Protein AF-A0A659RR35-F1 (afdb_monomer)

InterPro domains:
  IPR010262 Arylsulfotransferase, bacteria [PF05935] (146-236)
  IPR035391 Arylsulfotransferase, N-terminal domain [PF17425] (42-127)
  IPR038477 Arylsulfotransferase, N-terminal domain superfamily [G3DSA:2.60.40.3100] (28-133)

Radius of gyration: 30.88 Å; Cα contacts (8 Å, |Δi|>4): 471; chains: 1; bounding box: 67×82×110 Å

Solvent-accessible surface area (backbone atoms only — not comparable to full-atom values): 16324 Å² total; per-residue (Å²): 138,85,86,87,83,92,78,89,85,92,82,89,80,84,78,84,77,78,74,82,74,77,70,82,78,66,74,96,64,88,75,76,78,63,59,73,64,94,48,21,25,71,40,67,24,84,80,78,35,31,62,25,28,32,31,37,31,30,74,88,58,72,70,44,81,33,37,43,35,29,57,35,68,71,97,79,34,66,54,41,72,50,72,59,55,71,69,53,34,68,72,63,52,16,51,81,42,65,53,35,49,58,64,30,78,36,47,35,38,41,36,32,28,44,94,88,39,85,45,76,49,78,46,76,49,73,32,54,74,86,77,67,92,56,73,54,98,83,52,90,58,79,65,87,85,69,78,72,86,82,79,60,93,95,48,61,79,48,73,43,80,45,85,47,68,42,68,48,89,77,57,60,86,53,68,37,82,34,82,67,62,93,85,55,60,92,85,57,77,71,40,71,36,64,42,48,50,46,39,43,41,59,45,39,35,26,34,38,62,81,45,45,59,27,36,41,52,44,46,72,71,63,40,40,87,90,51,89,54,67,93,23,53,22,28,80,37,74,76,40,75,43,99,84,70,47,78,46,67,42,68,39,64,49,69,68,72,79,80,84,78,134

Foldseek 3Di:
DDDDDDDDDDDDDDDPPPPPPPPPPDPPDDDDDAAPWPAGDKAAPPPVFKQLKIWGARNPFDWAFKKKWWDADPDLGAIAIDTDDPVRCVVVNTDIGFQGFEQAQIWMKMWIDGPNDIDIDIHGDGTHHDADPADDPVDPDRDDADDQDDDDPPRQNDKDKDKDFDAHPVQQDDFAFDAADPPDDPPDDTDGAWPSSQWTFIWIFMAGNVRGTRIGGHSVVQADPVDPPSRSTAGWADFDADPVRDTDIDRPPGDRPPPPDD

pLDDT: mean 86.55, std 20.18, range [29.47, 98.75]

Structure (mmCIF, N/CA/C/O backbone):
data_AF-A0A659RR35-F1
#
_entry.id   AF-A0A659RR35-F1
#
loop_
_atom_site.group_PDB
_atom_site.id
_atom_site.type_symbol
_atom_site.label_atom_id
_atom_site.label_alt_id
_atom_site.label_comp_id
_atom_site.label_asym_id
_atom_site.label_entity_id
_atom_site.label_seq_id
_atom_site.pdbx_PDB_ins_code
_atom_site.Cartn_x
_atom_site.Cartn_y
_atom_site.Cartn_z
_atom_site.occupancy
_atom_site.B_iso_or_equiv
_atom_site.auth_seq_id
_atom_site.auth_comp_id
_atom_site.auth_asym_id
_atom_site.auth_atom_id
_atom_site.pdbx_PDB_model_num
ATOM 1 N N . MET A 1 1 ? -15.432 54.903 79.627 1.00 42.78 1 MET A N 1
ATOM 2 C CA . MET A 1 1 ? -16.132 53.631 79.351 1.00 42.78 1 MET A CA 1
ATOM 3 C C . MET A 1 1 ? -17.480 54.011 78.752 1.00 42.78 1 MET A C 1
ATOM 5 O O . MET A 1 1 ? -18.108 54.878 79.340 1.00 42.78 1 MET A O 1
ATOM 9 N N . PHE A 1 2 ? -17.857 53.413 77.614 1.00 34.19 2 PHE A N 1
ATOM 10 C CA . PHE A 1 2 ? -19.088 53.630 76.820 1.00 34.19 2 PHE A CA 1
ATOM 11 C C . PHE A 1 2 ? -19.075 54.712 75.717 1.00 34.19 2 PHE A C 1
ATOM 13 O O . PHE A 1 2 ? -19.327 55.884 75.951 1.00 34.19 2 PHE A O 1
ATOM 20 N N . ASP A 1 3 ? -18.693 54.244 74.526 1.00 36.28 3 ASP A N 1
ATOM 21 C CA . ASP A 1 3 ? -19.497 54.091 73.297 1.00 36.28 3 ASP A CA 1
ATOM 22 C C . ASP A 1 3 ? -20.204 55.262 72.571 1.00 36.28 3 ASP A C 1
ATO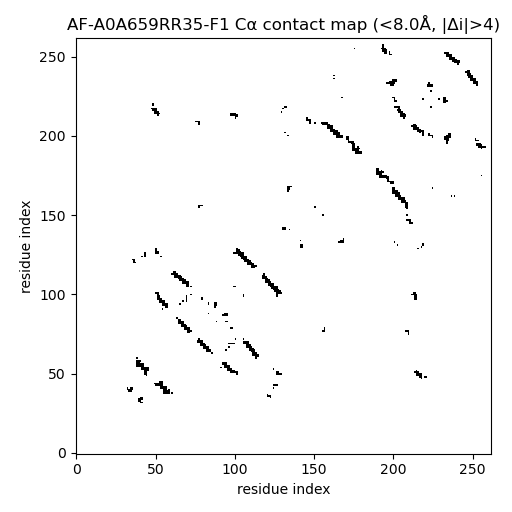M 24 O O . ASP A 1 3 ? -20.866 56.110 73.157 1.00 36.28 3 ASP A O 1
ATOM 28 N N . GLN A 1 4 ? -20.133 55.137 71.235 1.00 44.06 4 GLN A N 1
ATOM 29 C CA . GLN A 1 4 ? -20.953 55.713 70.155 1.00 44.06 4 GLN A CA 1
ATOM 30 C C . GLN A 1 4 ? -20.970 57.231 69.900 1.00 44.06 4 GLN A C 1
ATOM 32 O O . GLN A 1 4 ? -21.659 57.976 70.575 1.00 44.06 4 GLN A O 1
ATOM 37 N N . TYR A 1 5 ? -20.403 57.645 68.755 1.00 42.38 5 TYR A N 1
ATOM 38 C CA . TYR A 1 5 ? -21.139 58.411 67.728 1.00 42.38 5 TYR A CA 1
ATOM 39 C C . TYR A 1 5 ? -20.460 58.277 66.349 1.00 42.38 5 TYR A C 1
ATOM 41 O O . TYR A 1 5 ? -19.377 58.795 66.097 1.00 42.38 5 TYR A O 1
ATOM 49 N N . ARG A 1 6 ? -21.134 57.561 65.440 1.00 41.09 6 ARG A N 1
ATOM 50 C CA . ARG A 1 6 ? -20.876 57.529 63.990 1.00 41.09 6 ARG A CA 1
ATOM 51 C C . ARG A 1 6 ? -21.243 58.880 63.372 1.00 41.09 6 ARG A C 1
ATOM 53 O O . ARG A 1 6 ? -22.399 59.255 63.536 1.00 41.09 6 ARG A O 1
ATOM 60 N N . LYS A 1 7 ? -20.360 59.498 62.569 1.00 39.50 7 LYS A N 1
ATOM 61 C CA . LYS A 1 7 ? -20.692 60.295 61.360 1.00 39.50 7 LYS A CA 1
ATOM 62 C C . LYS A 1 7 ? -19.483 60.388 60.398 1.00 39.50 7 LYS A C 1
ATOM 64 O O . LYS A 1 7 ? -18.496 61.010 60.755 1.00 39.50 7 LYS A O 1
ATOM 69 N N . THR A 1 8 ? -19.628 59.746 59.224 1.00 43.03 8 THR A N 1
ATOM 70 C CA . THR A 1 8 ? -19.360 60.240 57.840 1.00 43.03 8 THR A CA 1
ATOM 71 C C . THR A 1 8 ? -17.934 60.760 57.519 1.00 43.03 8 THR A C 1
ATOM 73 O O . THR A 1 8 ? -17.423 61.613 58.221 1.00 43.03 8 THR A O 1
ATOM 76 N N . ILE A 1 9 ? -17.219 60.347 56.458 1.00 39.81 9 ILE A N 1
ATOM 77 C CA . ILE A 1 9 ? -17.509 60.555 55.021 1.00 39.81 9 ILE A CA 1
ATOM 78 C C . ILE A 1 9 ? -16.668 59.596 54.139 1.00 39.81 9 ILE A C 1
ATOM 80 O O . ILE A 1 9 ? -15.513 59.300 54.427 1.00 39.81 9 ILE A O 1
ATOM 84 N N . LEU A 1 10 ? -17.302 59.156 53.047 1.00 35.34 10 LEU A N 1
ATOM 85 C CA . LEU A 1 10 ? -16.804 58.429 51.874 1.00 35.34 10 LEU A CA 1
ATOM 86 C C . LEU A 1 10 ? -15.582 59.063 51.171 1.00 35.34 10 LEU A C 1
ATOM 88 O O . LEU A 1 10 ? -15.624 60.233 50.806 1.00 35.34 10 LEU A O 1
ATOM 92 N N . ALA A 1 11 ? -14.614 58.224 50.799 1.00 36.84 11 ALA A N 1
ATOM 93 C CA . ALA A 1 11 ? -13.875 58.242 49.524 1.00 36.84 11 ALA A CA 1
ATOM 94 C C . ALA A 1 11 ? -13.219 56.848 49.410 1.00 36.84 11 ALA A C 1
ATOM 96 O O . ALA A 1 11 ? -12.450 56.466 50.279 1.00 36.84 11 ALA A O 1
ATOM 97 N N . GLY A 1 12 ? -13.582 55.936 48.510 1.00 35.91 12 GLY A N 1
ATOM 98 C CA . GLY A 1 12 ? -13.711 56.103 47.067 1.00 35.91 12 GLY A CA 1
ATOM 99 C C . GLY A 1 12 ? -12.521 55.424 46.370 1.00 35.91 12 GLY A C 1
ATOM 100 O O . GLY A 1 12 ? -11.804 56.087 45.635 1.00 35.91 12 GLY A O 1
ATOM 101 N N . ALA A 1 13 ? -12.274 54.134 46.636 1.00 39.81 13 ALA A N 1
ATOM 102 C CA . ALA A 1 13 ? -11.241 53.339 45.967 1.00 39.81 13 ALA A CA 1
ATOM 103 C C . ALA A 1 13 ? -11.911 52.216 45.162 1.00 39.81 13 ALA A C 1
ATOM 105 O O . ALA A 1 13 ? -12.241 51.158 45.694 1.00 39.81 13 ALA A O 1
ATOM 106 N N . VAL A 1 14 ? -12.150 52.470 43.874 1.00 42.38 14 VAL A N 1
ATOM 107 C CA . VAL A 1 14 ? -12.500 51.424 42.909 1.00 42.38 14 VAL A CA 1
ATOM 108 C C . VAL A 1 14 ? -11.194 50.745 42.509 1.00 42.38 14 VAL A C 1
ATOM 110 O O . VAL A 1 14 ? -10.404 51.295 41.747 1.00 42.38 14 VAL A O 1
ATOM 113 N N . ALA A 1 15 ? -10.946 49.564 43.067 1.00 41.84 15 ALA A N 1
ATOM 114 C CA . ALA A 1 15 ? -9.895 48.681 42.590 1.00 41.84 15 ALA A CA 1
ATOM 115 C C . ALA A 1 15 ? -10.330 48.100 41.237 1.00 41.84 15 ALA A C 1
ATOM 117 O O . ALA A 1 15 ? -11.269 47.309 41.161 1.00 41.84 15 ALA A O 1
ATOM 118 N N . LEU A 1 16 ? -9.649 48.509 40.166 1.00 41.03 16 LEU A N 1
ATOM 119 C CA . LEU A 1 16 ? -9.682 47.840 38.868 1.00 41.03 16 LEU A CA 1
ATOM 120 C C . LEU A 1 16 ? -9.060 46.447 39.023 1.00 41.03 16 LEU A C 1
ATOM 122 O O . LEU A 1 16 ? -7.856 46.265 38.857 1.00 41.03 16 LEU A O 1
ATOM 126 N N . THR A 1 17 ? -9.872 45.441 39.338 1.00 43.91 17 THR A N 1
ATOM 127 C CA . THR A 1 17 ? -9.486 44.048 39.110 1.00 43.91 17 THR A CA 1
ATOM 128 C C . THR A 1 17 ? -9.662 43.757 37.625 1.00 43.91 17 THR A C 1
ATOM 130 O O . THR A 1 17 ? -10.709 43.278 37.191 1.00 43.91 17 THR A O 1
ATOM 133 N N . CYS A 1 18 ? -8.638 44.078 36.833 1.00 40.78 18 CYS A N 1
ATOM 134 C CA . CYS A 1 18 ? -8.447 43.471 35.521 1.00 40.78 18 CYS A CA 1
ATOM 135 C C . CYS A 1 18 ? -8.278 41.964 35.733 1.00 40.78 18 CYS A C 1
ATOM 137 O O . CYS A 1 18 ? -7.191 41.486 36.056 1.00 40.78 18 CYS A O 1
ATOM 139 N N . GLY A 1 19 ? -9.380 41.226 35.605 1.00 41.69 19 GLY A N 1
ATOM 140 C CA . GLY A 1 19 ? -9.349 39.779 35.484 1.00 41.69 19 GLY A CA 1
ATOM 141 C C . GLY A 1 19 ? -8.481 39.419 34.287 1.00 41.69 19 GLY A C 1
ATOM 142 O O . GLY A 1 19 ? -8.798 39.767 33.152 1.00 41.69 19 GLY A O 1
ATOM 143 N N . LEU A 1 20 ? -7.364 38.754 34.565 1.00 45.16 20 LEU A N 1
ATOM 144 C CA . LEU A 1 20 ? -6.511 38.107 33.583 1.00 45.16 20 LEU A CA 1
ATOM 145 C C . LEU A 1 20 ? -7.307 36.978 32.916 1.00 45.16 20 LEU A C 1
ATOM 147 O O . LEU A 1 20 ? -7.168 35.812 33.270 1.00 45.16 20 LEU A O 1
ATOM 151 N N . THR A 1 21 ? -8.139 37.303 31.930 1.00 44.62 21 THR A N 1
ATOM 152 C CA . THR A 1 21 ? -8.416 36.350 30.860 1.00 44.62 21 THR A CA 1
ATOM 153 C C . THR A 1 21 ? -7.209 36.414 29.941 1.00 44.62 21 THR A C 1
ATOM 155 O O . THR A 1 21 ? -7.166 37.216 29.006 1.00 44.62 21 THR A O 1
ATOM 158 N N . ALA A 1 22 ? -6.186 35.616 30.245 1.00 43.38 22 ALA A N 1
ATOM 159 C CA . ALA A 1 22 ? -5.211 35.246 29.237 1.00 43.38 22 ALA A CA 1
ATOM 160 C C . ALA A 1 22 ? -5.991 34.472 28.169 1.00 43.38 22 ALA A C 1
ATOM 162 O O . ALA A 1 22 ? -6.219 33.271 28.284 1.00 43.38 22 ALA A O 1
ATOM 163 N N . ALA A 1 23 ? -6.500 35.190 27.168 1.00 44.53 23 ALA A N 1
ATOM 164 C CA . ALA A 1 23 ? -6.831 34.564 25.910 1.00 44.53 23 ALA A CA 1
ATOM 165 C C . ALA A 1 23 ? -5.529 33.910 25.456 1.00 44.53 23 ALA A C 1
ATOM 167 O O . ALA A 1 23 ? -4.527 34.605 25.283 1.00 44.53 23 ALA A O 1
ATOM 168 N N . ASN A 1 24 ? -5.526 32.583 25.343 1.00 50.59 24 ASN A N 1
ATOM 169 C CA . ASN A 1 24 ? -4.455 31.868 24.677 1.00 50.59 24 ASN A CA 1
ATOM 170 C C . ASN A 1 24 ? -4.385 32.433 23.260 1.00 50.59 24 ASN A C 1
ATOM 172 O O . ASN A 1 24 ? -5.154 32.052 22.380 1.00 50.59 24 ASN A O 1
ATOM 176 N N . THR A 1 25 ? -3.499 33.401 23.057 1.00 44.66 25 THR A N 1
ATOM 177 C CA . THR A 1 25 ? -3.096 33.861 21.741 1.00 44.66 25 THR A CA 1
ATOM 178 C C . THR A 1 25 ? -2.293 32.718 21.144 1.00 44.66 25 THR A C 1
ATOM 180 O O . THR A 1 25 ? -1.066 32.690 21.233 1.00 44.66 25 THR A O 1
ATOM 183 N N . PHE A 1 26 ? -2.991 31.724 20.595 1.00 56.97 26 PHE A N 1
ATOM 184 C CA . PHE A 1 26 ? -2.386 30.827 19.630 1.00 56.97 26 PHE A CA 1
ATOM 185 C C . PHE A 1 26 ? -1.821 31.717 18.526 1.00 56.97 26 PHE A C 1
ATOM 187 O O . PHE A 1 26 ? -2.516 32.597 18.009 1.00 56.97 26 PHE A O 1
ATOM 194 N N . ALA A 1 27 ? -0.537 31.546 18.220 1.00 51.34 27 ALA A N 1
ATOM 195 C CA . ALA A 1 27 ? 0.055 32.171 17.053 1.00 51.34 27 ALA A CA 1
ATOM 196 C C . ALA A 1 27 ? -0.855 31.882 15.848 1.00 51.34 27 ALA A C 1
ATOM 198 O O . ALA A 1 27 ? -1.284 30.743 15.663 1.00 51.34 27 ALA A O 1
ATOM 199 N N . ALA A 1 28 ? -1.183 32.915 15.071 1.00 50.97 28 ALA A N 1
ATOM 200 C CA . ALA A 1 28 ? -2.063 32.844 13.906 1.00 50.97 28 ALA A CA 1
ATOM 201 C C . ALA A 1 28 ? -1.401 32.071 12.745 1.00 50.97 28 ALA A C 1
ATOM 203 O O . ALA A 1 28 ? -1.072 32.638 11.707 1.00 50.97 28 ALA A O 1
ATOM 204 N N . GLY A 1 29 ? -1.146 30.780 12.951 1.00 77.50 29 GLY A N 1
ATOM 205 C CA . GLY A 1 29 ? -0.718 29.813 11.946 1.00 77.50 29 GLY A CA 1
ATOM 206 C C . GLY A 1 29 ? -1.834 28.816 11.625 1.00 77.50 29 GLY A C 1
ATOM 207 O O . GLY A 1 29 ? -2.869 28.776 12.298 1.00 77.50 29 GLY A O 1
ATOM 208 N N . PHE A 1 30 ? -1.623 27.999 10.593 1.00 84.50 30 PHE A N 1
ATOM 209 C CA . PHE A 1 30 ? -2.548 26.924 10.240 1.00 84.50 30 PHE A CA 1
ATOM 210 C C . PHE A 1 30 ? -2.538 25.848 11.326 1.00 84.50 30 PHE A C 1
ATOM 212 O O . PHE A 1 30 ? -1.487 25.305 11.660 1.00 84.50 30 PHE A O 1
ATOM 219 N N . GLN A 1 31 ? -3.711 25.579 11.895 1.00 87.38 31 GLN A N 1
ATOM 220 C CA . GLN A 1 31 ? -3.871 24.555 12.922 1.00 87.38 31 GLN A CA 1
ATOM 221 C C . GLN A 1 31 ? -3.767 23.154 12.302 1.00 87.38 31 GLN A C 1
ATOM 223 O O . GLN A 1 31 ? -4.150 22.983 11.138 1.00 87.38 31 GLN A O 1
ATOM 228 N N . PRO A 1 32 ? -3.276 22.156 13.057 1.00 89.31 32 PRO A N 1
ATOM 229 C CA . PRO A 1 32 ? -3.298 20.770 12.611 1.00 89.31 32 PRO A CA 1
ATOM 230 C C . PRO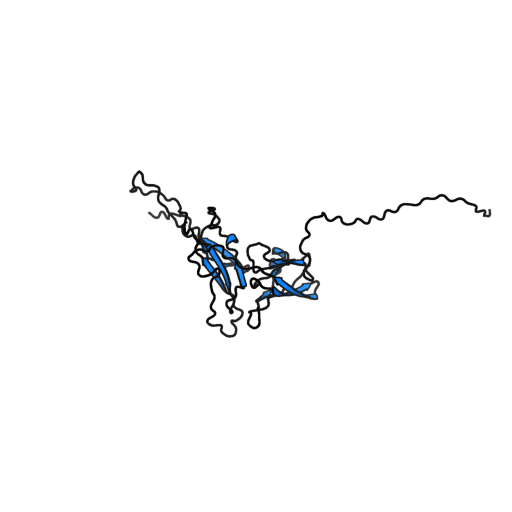 A 1 32 ? -4.736 20.275 12.409 1.00 89.31 32 PRO A C 1
ATOM 232 O O . PRO A 1 32 ? -5.712 20.886 12.869 1.00 89.31 32 PRO A O 1
ATOM 235 N N . ALA A 1 33 ? -4.854 19.149 11.703 1.00 91.19 33 ALA A N 1
ATOM 236 C CA . ALA A 1 33 ? -6.128 18.473 11.524 1.00 91.19 33 ALA A CA 1
ATOM 237 C C . ALA A 1 33 ? -6.768 18.192 12.891 1.00 91.19 33 ALA A C 1
ATOM 239 O O . ALA A 1 33 ? -6.095 17.821 13.848 1.00 91.19 33 ALA A O 1
ATOM 240 N N . GLN A 1 34 ? -8.073 18.427 12.986 1.00 93.06 34 GLN A N 1
ATOM 241 C CA . GLN A 1 34 ? -8.805 18.191 14.223 1.00 93.06 34 GLN A CA 1
ATOM 242 C C . GLN A 1 34 ? -9.068 16.687 14.407 1.00 93.06 34 GLN A C 1
ATOM 244 O O . GLN A 1 34 ? -9.163 15.967 13.405 1.00 93.06 34 GLN A O 1
ATOM 249 N N . PRO A 1 35 ? -9.242 16.225 15.657 1.00 95.25 35 PRO A N 1
ATOM 250 C CA . PRO A 1 35 ? -9.697 14.876 15.968 1.00 95.25 35 PRO A CA 1
ATOM 251 C C . PRO A 1 35 ? -10.872 14.416 15.100 1.00 95.25 35 PRO A C 1
ATOM 253 O O . PRO A 1 35 ? -11.877 15.119 14.969 1.00 95.25 35 PRO A O 1
ATOM 256 N N . ALA A 1 36 ? -10.755 13.224 14.510 1.00 93.56 36 ALA A N 1
ATOM 257 C CA . ALA A 1 36 ? -11.806 12.648 13.664 1.00 93.56 36 ALA A CA 1
ATOM 258 C C . ALA A 1 36 ? -12.819 11.800 14.457 1.00 93.56 36 ALA A C 1
ATOM 260 O O . ALA A 1 36 ? -13.875 11.441 13.935 1.00 93.56 36 ALA A O 1
ATOM 261 N N . GLY A 1 37 ? -12.485 11.452 15.701 1.00 92.81 37 GLY A N 1
ATOM 262 C CA . GLY A 1 37 ? -13.270 10.594 16.583 1.00 92.81 37 GLY A CA 1
ATOM 263 C C . GLY A 1 37 ? -12.893 10.830 18.043 1.00 92.81 37 GLY A C 1
ATOM 264 O O . GLY A 1 37 ? -12.766 11.974 18.469 1.00 92.81 37 GLY A O 1
ATOM 265 N N . LYS A 1 38 ? -12.737 9.750 18.814 1.00 94.31 38 LYS A N 1
ATOM 266 C CA . LYS A 1 38 ? -12.319 9.803 20.224 1.00 94.31 38 LYS A CA 1
ATOM 267 C C . LYS A 1 38 ? -10.801 9.834 20.421 1.00 94.31 38 LYS A C 1
ATOM 269 O O . LYS A 1 38 ? -10.367 10.049 21.545 1.00 94.31 38 LYS A O 1
ATOM 274 N N . LEU A 1 39 ? -10.041 9.550 19.367 1.00 95.44 39 LEU A N 1
ATOM 275 C CA . LEU A 1 39 ? -8.584 9.694 19.299 1.00 95.44 39 LEU A CA 1
ATOM 276 C C . LEU A 1 39 ? -8.238 10.969 18.509 1.00 95.44 39 LEU A C 1
ATOM 278 O O . LEU A 1 39 ? -9.074 11.863 18.401 1.00 95.44 39 LEU A O 1
ATOM 282 N N . GLY A 1 40 ? -7.044 11.044 17.923 1.00 96.25 40 GLY A N 1
ATOM 283 C CA . GLY A 1 40 ? -6.593 12.177 17.121 1.00 96.25 40 GLY A CA 1
ATOM 284 C C . GLY A 1 40 ? -7.141 12.230 15.692 1.00 96.25 40 GLY A C 1
ATOM 285 O O . GLY A 1 40 ? -8.212 11.703 15.355 1.00 96.25 40 GLY A O 1
ATOM 286 N N . ALA A 1 41 ? -6.409 12.940 14.833 1.00 97.44 41 ALA A N 1
ATOM 287 C CA . ALA A 1 41 ? -6.748 13.069 13.424 1.00 97.44 41 ALA A CA 1
ATOM 288 C C . ALA A 1 41 ? -6.499 11.759 12.658 1.00 97.44 41 ALA A C 1
ATOM 290 O O . ALA A 1 41 ? -5.758 10.879 13.095 1.00 97.44 41 ALA A O 1
ATOM 291 N N . VAL A 1 42 ? -7.109 11.644 11.475 1.00 98.31 42 VAL A N 1
ATOM 292 C CA . VAL A 1 42 ? -6.791 10.578 10.516 1.00 98.31 42 VAL A CA 1
ATOM 293 C C . VAL A 1 42 ? -5.991 11.173 9.367 1.00 98.31 42 VAL A C 1
ATOM 295 O O . VAL A 1 42 ? -6.526 11.931 8.557 1.00 98.31 42 VAL A O 1
ATOM 298 N N . VAL A 1 43 ? -4.712 10.814 9.292 1.00 98.25 43 VAL A N 1
ATOM 299 C CA . VAL A 1 43 ? -3.770 11.311 8.284 1.00 98.25 43 VAL A CA 1
ATOM 300 C C . VAL A 1 43 ? -3.593 10.261 7.196 1.00 98.25 43 VAL A C 1
ATOM 302 O O . VAL A 1 43 ? -3.164 9.142 7.465 1.00 98.25 43 VAL A O 1
ATOM 305 N N . VAL A 1 44 ? -3.931 10.606 5.955 1.00 98.44 44 VAL A N 1
ATOM 306 C CA . VAL A 1 44 ? -3.732 9.733 4.787 1.00 98.44 44 VAL A CA 1
ATOM 307 C C . VAL A 1 44 ? -2.292 9.856 4.306 1.00 98.44 44 VAL A C 1
ATOM 309 O O . VAL A 1 44 ? -1.784 10.968 4.201 1.00 98.44 44 VAL A O 1
ATOM 312 N N . ASP A 1 45 ? -1.664 8.719 3.999 1.00 98.12 45 ASP A N 1
ATOM 313 C CA . ASP A 1 45 ? -0.268 8.630 3.552 1.00 98.12 45 ASP A CA 1
ATOM 314 C C . ASP A 1 45 ? 0.715 9.435 4.429 1.00 98.12 45 ASP A C 1
ATOM 316 O O . ASP A 1 45 ? 1.377 10.360 3.950 1.00 98.12 45 ASP A O 1
ATOM 320 N N . PRO A 1 46 ? 0.837 9.100 5.728 1.00 97.50 46 PRO A N 1
ATOM 321 C CA . PRO A 1 46 ? 1.613 9.894 6.689 1.00 97.50 46 PRO A CA 1
ATOM 322 C C . PRO A 1 46 ? 3.096 10.048 6.310 1.00 97.50 46 PRO A C 1
ATOM 324 O O . PRO A 1 46 ? 3.751 10.991 6.746 1.00 97.50 46 PRO A O 1
ATOM 327 N N . TYR A 1 47 ? 3.632 9.134 5.492 1.00 97.00 47 TYR A N 1
ATOM 328 C CA . TYR A 1 47 ? 5.028 9.136 5.048 1.00 97.00 47 TYR A CA 1
ATOM 329 C C . TYR A 1 47 ? 5.213 9.533 3.578 1.00 97.00 47 TYR A C 1
ATOM 331 O O . TYR A 1 47 ? 6.350 9.530 3.106 1.00 97.00 47 TYR A O 1
ATOM 339 N N . GLY A 1 48 ? 4.135 9.838 2.850 1.00 97.31 48 GLY A N 1
ATOM 340 C CA . GLY A 1 48 ? 4.179 10.244 1.441 1.00 97.31 48 GLY A CA 1
ATOM 341 C C . GLY A 1 48 ? 4.656 9.163 0.464 1.00 97.31 48 GLY A C 1
ATOM 342 O O . GLY A 1 48 ? 5.138 9.496 -0.614 1.00 97.31 48 GLY A O 1
ATOM 343 N N . ASN A 1 49 ? 4.604 7.886 0.852 1.00 97.44 49 ASN A N 1
ATOM 344 C CA . ASN A 1 49 ? 5.125 6.764 0.058 1.00 97.44 49 ASN A CA 1
ATOM 345 C C . ASN A 1 49 ? 4.097 5.641 -0.146 1.00 97.44 49 ASN A C 1
ATOM 347 O O . ASN A 1 49 ? 4.371 4.690 -0.880 1.00 97.44 49 ASN A O 1
ATOM 351 N N . ALA A 1 50 ? 2.948 5.694 0.529 1.00 98.12 50 ALA A N 1
ATOM 352 C CA . ALA A 1 50 ? 1.942 4.644 0.503 1.00 98.12 50 ALA A CA 1
ATOM 353 C C . ALA A 1 50 ? 0.530 5.258 0.486 1.00 98.12 50 ALA A C 1
ATOM 355 O O . ALA A 1 50 ? -0.153 5.271 1.508 1.00 98.12 50 ALA A O 1
ATOM 356 N N . PRO A 1 51 ? 0.028 5.714 -0.676 1.00 98.31 51 PRO A N 1
ATOM 357 C CA . PRO A 1 51 ? -1.214 6.494 -0.776 1.00 98.31 51 PRO A CA 1
ATOM 358 C C . PRO A 1 51 ? -2.491 5.740 -0.367 1.00 98.31 51 PRO A C 1
ATOM 360 O O . PRO A 1 51 ? -3.560 6.336 -0.247 1.00 98.31 51 PRO A O 1
ATOM 363 N N . LEU A 1 52 ? -2.396 4.421 -0.173 1.00 98.62 52 LEU A N 1
ATOM 364 C CA . LEU A 1 52 ? -3.486 3.540 0.261 1.00 98.62 52 LEU A CA 1
ATOM 365 C C . LEU A 1 52 ? -3.338 3.093 1.720 1.00 98.62 52 LEU A C 1
ATOM 367 O O . LEU A 1 52 ? -3.814 2.024 2.114 1.00 98.62 52 LEU A O 1
ATOM 371 N N . THR A 1 53 ? -2.662 3.911 2.520 1.00 98.75 53 THR A N 1
ATOM 372 C CA . THR A 1 53 ? -2.596 3.779 3.972 1.00 98.75 53 THR A CA 1
ATOM 373 C C . THR A 1 53 ? -3.047 5.073 4.639 1.00 98.75 53 THR A C 1
ATOM 375 O O . THR A 1 53 ? -3.133 6.135 4.018 1.00 98.75 53 THR A O 1
ATOM 378 N N . ALA A 1 54 ? -3.367 4.971 5.920 1.00 98.69 54 ALA A N 1
ATOM 379 C CA . ALA A 1 54 ? -3.611 6.121 6.774 1.00 98.69 54 ALA A CA 1
ATOM 380 C C . ALA A 1 54 ? -3.105 5.833 8.191 1.00 98.69 54 ALA A C 1
ATOM 382 O O . ALA A 1 54 ? -2.689 4.715 8.499 1.00 98.69 54 ALA A O 1
ATOM 383 N N . LEU A 1 55 ? -3.149 6.836 9.053 1.00 98.56 55 LEU A N 1
ATOM 384 C CA . LEU A 1 55 ? -2.770 6.750 10.454 1.00 98.56 55 LEU A CA 1
ATOM 385 C C . LEU A 1 55 ? -3.828 7.461 11.289 1.00 98.56 55 LEU A C 1
ATOM 387 O O . LEU A 1 55 ? -4.142 8.614 11.008 1.00 98.56 55 LEU A O 1
ATOM 391 N N . VAL A 1 56 ? -4.377 6.777 12.292 1.00 98.44 56 VAL A N 1
ATOM 392 C CA . VAL A 1 56 ? -5.173 7.431 13.340 1.00 98.44 56 VAL A CA 1
ATOM 393 C C . VAL A 1 56 ? -4.207 7.847 14.439 1.00 98.44 56 VAL A C 1
ATOM 395 O O . VAL A 1 56 ? -3.621 6.977 15.080 1.00 98.44 56 VAL A O 1
ATOM 398 N N . GLU A 1 57 ? -4.004 9.143 14.633 1.00 97.69 57 GLU A N 1
ATOM 399 C CA . GLU A 1 57 ? -3.089 9.657 15.657 1.00 97.69 57 GLU A CA 1
ATOM 400 C C . GLU A 1 57 ? -3.593 9.312 17.065 1.00 97.69 57 GLU A C 1
ATOM 402 O O . GLU A 1 57 ? -4.802 9.314 17.321 1.00 97.69 57 GLU A O 1
ATOM 407 N N . LEU A 1 58 ? -2.674 9.014 17.989 1.00 95.44 58 LEU A N 1
ATOM 408 C CA . LEU A 1 58 ? -3.048 8.719 19.374 1.00 95.44 58 LEU A CA 1
ATOM 409 C C . LEU A 1 58 ? -3.526 9.956 20.130 1.00 95.44 58 LEU A C 1
ATOM 411 O O . LEU A 1 58 ? -4.318 9.796 21.047 1.00 95.44 58 LEU A O 1
ATOM 415 N N . ASP A 1 59 ? -3.038 11.153 19.793 1.00 94.94 59 ASP A N 1
ATOM 416 C CA . ASP A 1 59 ? -3.321 12.403 20.522 1.00 94.94 59 ASP A CA 1
ATOM 417 C C . ASP A 1 59 ? -3.149 12.251 22.049 1.00 94.94 59 ASP A C 1
ATOM 419 O O . ASP A 1 59 ? -3.995 12.617 22.860 1.00 94.94 59 ASP A O 1
ATOM 423 N N . SER A 1 60 ? -2.033 11.636 22.457 1.00 94.00 60 SER A N 1
ATOM 424 C CA . SER A 1 60 ? -1.697 11.321 23.858 1.00 94.00 60 SER A CA 1
ATOM 425 C C . SER A 1 60 ? -2.609 10.304 24.569 1.00 94.00 60 SER A C 1
ATOM 427 O O . SER A 1 60 ? -2.450 10.082 25.774 1.00 94.00 60 SER A O 1
ATOM 429 N N . HIS A 1 61 ? -3.527 9.640 23.863 1.00 95.62 61 HIS A N 1
ATOM 430 C CA . HIS A 1 61 ? -4.326 8.559 24.435 1.00 95.62 61 HIS A CA 1
ATOM 431 C C . HIS A 1 61 ? -3.493 7.287 24.644 1.00 95.62 61 HIS A C 1
ATOM 433 O O . HIS A 1 61 ? -2.752 6.836 23.771 1.00 95.62 61 HIS A O 1
ATOM 439 N N . VAL A 1 62 ? -3.661 6.655 25.810 1.00 95.06 62 VAL A N 1
ATOM 440 C CA . VAL A 1 62 ? -3.006 5.382 26.141 1.00 95.06 62 VAL A CA 1
ATOM 441 C C . VAL A 1 62 ? -3.985 4.240 25.908 1.00 95.06 62 VAL A C 1
ATOM 443 O O . VAL A 1 62 ? -4.904 4.017 26.700 1.00 95.06 62 VAL A O 1
ATOM 446 N N . ILE A 1 63 ? -3.764 3.498 24.825 1.00 96.62 63 ILE A N 1
ATOM 447 C CA . ILE A 1 63 ? -4.667 2.437 24.372 1.00 96.62 63 ILE A CA 1
ATOM 448 C C . ILE A 1 63 ? -3.982 1.069 24.295 1.00 96.62 63 ILE A C 1
ATOM 450 O O . ILE A 1 63 ? -2.756 0.954 24.242 1.00 96.62 63 ILE A O 1
ATOM 454 N N . SER A 1 64 ? -4.787 0.010 24.272 1.00 96.56 64 SER A N 1
ATOM 455 C CA . SER A 1 64 ? -4.334 -1.371 24.086 1.00 96.56 64 SER A CA 1
ATOM 456 C C . SER A 1 64 ? -5.367 -2.214 23.333 1.00 96.56 64 SER A C 1
ATOM 458 O O . SER A 1 64 ? -6.452 -1.732 23.015 1.00 96.56 64 SER A O 1
ATOM 460 N N . ASP A 1 65 ? -5.033 -3.476 23.036 1.00 97.00 65 ASP A N 1
ATOM 461 C CA . ASP A 1 65 ? -5.925 -4.444 22.373 1.00 97.00 65 ASP A CA 1
ATOM 462 C C . ASP A 1 65 ? -6.537 -3.912 21.063 1.00 97.00 65 ASP A C 1
ATOM 464 O O . ASP A 1 65 ? -7.733 -4.052 20.809 1.00 97.00 65 ASP A O 1
ATOM 468 N N . VAL A 1 66 ? -5.705 -3.269 20.239 1.00 98.19 66 VAL A N 1
ATOM 469 C CA . VAL A 1 66 ? -6.148 -2.584 19.023 1.00 98.19 66 VAL A CA 1
ATOM 470 C C . VAL A 1 66 ? -6.411 -3.579 17.895 1.00 98.19 66 VAL A C 1
ATOM 472 O O . VAL A 1 66 ? -5.552 -4.394 17.541 1.00 98.19 66 VAL A O 1
ATOM 475 N N . LYS A 1 67 ? -7.582 -3.456 17.274 1.00 98.50 67 LYS A N 1
ATOM 476 C CA . LYS A 1 67 ? -8.002 -4.194 16.085 1.00 98.50 67 LYS A CA 1
ATOM 477 C C . LYS A 1 67 ? -8.557 -3.224 15.051 1.00 98.50 67 LYS A C 1
ATOM 479 O O . LYS A 1 67 ? -9.440 -2.422 15.341 1.00 98.50 67 LYS A O 1
ATOM 484 N N . VAL A 1 68 ? -8.060 -3.339 13.828 1.00 98.69 68 VAL A N 1
ATOM 485 C CA . VAL A 1 68 ? -8.488 -2.533 12.685 1.00 98.69 68 VAL A CA 1
ATOM 486 C C . VAL A 1 68 ? -9.242 -3.425 11.712 1.00 98.69 68 VAL A C 1
ATOM 488 O O . VAL A 1 68 ? -8.850 -4.567 11.477 1.00 98.69 68 VAL A O 1
ATOM 491 N N . THR A 1 69 ? -10.329 -2.908 11.146 1.00 98.69 69 THR A N 1
ATOM 492 C CA . THR A 1 69 ? -11.069 -3.534 10.048 1.00 98.69 69 THR A CA 1
ATOM 493 C C . THR A 1 69 ? -11.334 -2.505 8.960 1.00 98.69 69 THR A C 1
ATOM 495 O O . THR A 1 69 ? -12.104 -1.569 9.162 1.00 98.69 69 THR A O 1
ATOM 498 N N . VAL A 1 70 ? -10.719 -2.692 7.794 1.00 98.62 70 VAL A N 1
ATOM 499 C CA . VAL A 1 70 ? -11.068 -1.962 6.572 1.00 98.62 70 VAL A CA 1
ATOM 500 C C . VAL A 1 70 ? -12.140 -2.757 5.841 1.00 98.62 70 VAL A C 1
ATOM 502 O O . VAL A 1 70 ? -11.913 -3.905 5.450 1.00 98.62 70 VAL A O 1
ATOM 505 N N . HIS A 1 71 ? -13.318 -2.162 5.670 1.00 98.44 71 HIS A N 1
ATOM 506 C CA . HIS A 1 71 ? -14.470 -2.849 5.090 1.00 98.44 71 HIS A CA 1
ATOM 507 C C . HIS A 1 71 ? -14.312 -3.075 3.585 1.00 98.44 71 HIS A C 1
ATOM 509 O O . HIS A 1 71 ? -13.656 -2.308 2.879 1.00 98.44 71 HIS A O 1
ATOM 515 N N . GLY A 1 72 ? -14.938 -4.141 3.086 1.00 96.94 72 GLY A N 1
ATOM 516 C CA . GLY A 1 72 ? -14.997 -4.435 1.659 1.00 96.94 72 GLY A CA 1
ATOM 517 C C . GLY A 1 72 ? -15.738 -3.353 0.865 1.00 96.94 72 GLY A C 1
ATOM 518 O O . GLY A 1 72 ? -16.726 -2.787 1.332 1.00 96.94 72 GLY A O 1
ATOM 519 N N . LYS A 1 73 ? -15.280 -3.076 -0.360 1.00 94.94 73 LYS A N 1
ATOM 520 C CA . LYS A 1 73 ? -15.987 -2.210 -1.311 1.00 94.94 73 LYS A CA 1
ATOM 521 C C . LYS A 1 73 ? -17.160 -2.967 -1.950 1.00 94.94 73 LYS A C 1
ATOM 523 O O . LYS A 1 73 ? -16.950 -3.926 -2.690 1.00 94.94 73 LYS A O 1
ATOM 528 N N . GLY A 1 74 ? -18.388 -2.503 -1.718 1.00 93.19 74 GLY A N 1
ATOM 529 C CA . GLY A 1 74 ? -19.603 -3.128 -2.261 1.00 93.19 74 GLY A CA 1
ATOM 530 C C . GLY A 1 74 ? -19.884 -4.520 -1.678 1.00 93.19 74 GLY A C 1
ATOM 531 O O . GLY A 1 74 ? -19.341 -4.888 -0.644 1.00 93.19 74 GLY A O 1
ATOM 532 N N . GLU A 1 75 ? -20.734 -5.305 -2.346 1.00 88.38 75 GLU A N 1
ATOM 533 C CA . GLU A 1 75 ? -21.223 -6.594 -1.815 1.00 88.38 75 GLU A CA 1
ATOM 534 C C . GLU A 1 75 ? -20.170 -7.712 -1.793 1.00 88.38 75 GLU A C 1
ATOM 536 O O . GLU A 1 75 ? -20.245 -8.614 -0.965 1.00 88.38 75 GLU A O 1
ATOM 541 N N . LYS A 1 76 ? -19.198 -7.673 -2.713 1.00 90.12 76 LYS A N 1
ATOM 542 C CA . LYS A 1 76 ? -18.162 -8.712 -2.870 1.00 90.12 76 LYS A CA 1
ATOM 543 C C . LYS A 1 76 ? -16.776 -8.269 -2.408 1.00 90.12 76 LYS A C 1
ATOM 545 O O . LYS A 1 76 ? -15.816 -9.014 -2.575 1.00 90.12 76 LYS A O 1
ATOM 550 N N . GLY A 1 77 ? -16.652 -7.050 -1.886 1.00 92.12 77 GLY A N 1
ATOM 551 C CA . GLY A 1 77 ? -15.365 -6.510 -1.474 1.00 92.12 77 GLY A CA 1
ATOM 552 C C . GLY A 1 77 ? -14.756 -7.311 -0.328 1.00 92.12 77 GLY A C 1
ATOM 553 O O . GLY A 1 77 ? -15.458 -7.731 0.590 1.00 92.12 77 GLY A O 1
ATOM 554 N N . VAL A 1 78 ? -13.437 -7.484 -0.357 1.00 95.50 78 VAL A N 1
ATOM 555 C CA . VAL A 1 78 ? -12.719 -8.248 0.669 1.00 95.50 78 VAL A CA 1
ATOM 556 C C . VAL A 1 78 ? -12.439 -7.340 1.871 1.00 95.50 78 VAL A C 1
ATOM 558 O O . VAL A 1 78 ? -11.755 -6.318 1.701 1.00 95.50 78 VAL A O 1
ATOM 561 N N . PRO A 1 79 ? -12.940 -7.654 3.079 1.00 97.19 79 PRO A N 1
ATOM 562 C CA . PRO A 1 79 ? -12.543 -6.938 4.283 1.00 97.19 79 PRO A CA 1
ATOM 563 C C . PRO A 1 79 ? -11.108 -7.308 4.677 1.00 97.19 79 PRO A C 1
ATOM 565 O O . PRO A 1 79 ? -10.678 -8.447 4.503 1.00 97.19 79 PRO A O 1
ATOM 568 N N . VAL A 1 80 ? -10.370 -6.349 5.230 1.00 98.00 80 VAL A N 1
ATOM 569 C CA . VAL A 1 80 ? -9.012 -6.563 5.749 1.00 98.00 80 VAL A CA 1
ATOM 570 C C . VAL A 1 80 ? -9.024 -6.267 7.242 1.00 98.00 80 VAL A C 1
ATOM 572 O O . VAL A 1 80 ? -9.244 -5.126 7.645 1.00 98.00 80 VAL A O 1
ATOM 575 N N . THR A 1 81 ? -8.799 -7.297 8.059 1.00 98.06 81 THR A N 1
ATOM 576 C CA . THR A 1 81 ? -8.813 -7.202 9.524 1.00 98.06 81 THR A CA 1
ATOM 577 C C . THR A 1 81 ? -7.482 -7.655 10.103 1.00 98.06 81 THR A C 1
ATOM 579 O O . THR A 1 81 ? -6.969 -8.708 9.732 1.00 98.06 81 THR A O 1
ATOM 582 N N . TYR A 1 82 ? -6.936 -6.882 11.039 1.00 98.12 82 TYR A N 1
ATOM 583 C CA . TYR A 1 82 ? -5.680 -7.204 11.715 1.00 98.12 82 TYR A CA 1
ATOM 584 C C . TYR A 1 82 ? -5.596 -6.539 13.092 1.00 98.12 82 TYR A C 1
ATOM 586 O O . TYR A 1 82 ? -6.307 -5.579 13.394 1.00 98.12 82 TYR A O 1
ATOM 594 N N . THR A 1 83 ? -4.719 -7.067 13.940 1.00 97.88 83 THR A N 1
ATOM 595 C CA . THR A 1 83 ? -4.393 -6.495 15.252 1.00 97.88 83 THR A CA 1
ATOM 596 C C . THR A 1 83 ? -3.147 -5.627 15.162 1.00 97.88 83 THR A C 1
ATOM 598 O O . THR A 1 83 ? -2.230 -5.951 14.406 1.00 97.88 83 THR A O 1
ATOM 601 N N . VAL A 1 84 ? -3.076 -4.572 15.971 1.00 97.06 84 VAL A N 1
ATOM 602 C CA . VAL A 1 84 ? -1.905 -3.689 16.045 1.00 97.06 84 VAL A CA 1
ATOM 603 C C . VAL A 1 84 ? -1.201 -3.889 17.383 1.00 97.06 84 VAL A C 1
ATOM 605 O O . VAL A 1 84 ? -1.803 -3.768 18.449 1.00 97.06 84 VAL A O 1
ATOM 608 N N . GLY A 1 85 ? 0.086 -4.232 17.316 1.00 94.62 85 GLY A N 1
ATOM 609 C CA . GLY A 1 85 ? 0.926 -4.434 18.493 1.00 94.62 85 GLY A CA 1
ATOM 610 C C . GLY A 1 85 ? 1.420 -3.119 19.095 1.00 94.62 85 GLY A C 1
ATOM 611 O O . GLY A 1 85 ? 1.493 -2.095 18.419 1.00 94.62 85 GLY A O 1
ATOM 612 N N . LYS A 1 86 ? 1.827 -3.171 20.367 1.00 94.81 86 LYS A N 1
ATOM 613 C CA . LYS A 1 86 ? 2.331 -2.012 21.117 1.00 94.81 86 LYS A CA 1
ATOM 614 C C . LYS A 1 86 ? 3.507 -1.306 20.427 1.00 94.81 86 LYS A C 1
ATOM 616 O O . LYS A 1 86 ? 3.499 -0.087 20.340 1.00 94.81 86 LYS A O 1
ATOM 621 N N . GLU A 1 87 ? 4.466 -2.064 19.890 1.00 94.44 87 GLU A N 1
ATOM 622 C CA . GLU A 1 87 ? 5.628 -1.502 19.179 1.00 94.44 87 GLU A CA 1
ATOM 623 C C . GLU A 1 87 ? 5.199 -0.622 17.995 1.00 94.44 87 GLU A C 1
ATOM 625 O O . GLU A 1 87 ? 5.767 0.445 17.786 1.00 94.44 87 GLU A O 1
ATOM 630 N N . SER A 1 88 ? 4.164 -1.019 17.246 1.00 94.50 88 SER A N 1
ATOM 631 C CA . SER A 1 88 ? 3.641 -0.218 16.134 1.00 94.50 88 SER A CA 1
ATOM 632 C C . SER A 1 88 ? 2.961 1.061 16.615 1.00 94.50 88 SER A C 1
ATOM 634 O O . SER A 1 88 ? 3.170 2.103 16.005 1.00 94.50 88 SER A O 1
ATOM 636 N N . LEU A 1 89 ? 2.193 0.999 17.708 1.00 95.19 89 LEU A N 1
ATOM 637 C CA . LEU A 1 89 ? 1.557 2.187 18.290 1.00 95.19 89 LEU A CA 1
ATOM 638 C C . LEU A 1 89 ? 2.602 3.221 18.717 1.00 95.19 89 LEU A C 1
ATOM 640 O O . LEU A 1 89 ? 2.452 4.397 18.417 1.00 95.19 89 LEU A O 1
ATOM 644 N N . GLU A 1 90 ? 3.680 2.771 19.361 1.00 94.38 90 GLU A N 1
ATOM 645 C CA . GLU A 1 90 ? 4.782 3.638 19.798 1.00 94.38 90 GLU A CA 1
ATOM 646 C C . GLU A 1 90 ? 5.630 4.142 18.621 1.00 94.38 90 GLU A C 1
ATOM 648 O O . GLU A 1 90 ? 6.074 5.284 18.626 1.00 94.38 90 GLU A O 1
ATOM 653 N N . THR A 1 91 ? 5.847 3.310 17.597 1.00 95.62 91 THR A N 1
ATOM 654 C CA . THR A 1 91 ? 6.635 3.686 16.409 1.00 95.62 91 THR A CA 1
ATOM 655 C C . THR A 1 91 ? 5.932 4.748 15.571 1.00 95.62 91 THR A C 1
ATOM 657 O O . THR A 1 91 ? 6.586 5.634 15.025 1.00 95.62 91 THR A O 1
ATOM 660 N N . TYR A 1 92 ? 4.612 4.630 15.428 1.00 95.62 92 TYR A N 1
ATOM 661 C CA . TYR A 1 92 ? 3.821 5.498 14.563 1.00 95.62 92 TYR A CA 1
ATOM 662 C C . TYR A 1 92 ? 3.109 6.624 15.315 1.00 95.62 92 TYR A C 1
ATOM 664 O O . TYR A 1 92 ? 2.490 7.453 14.662 1.00 95.62 92 TYR A O 1
ATOM 672 N N . ASP A 1 93 ? 3.170 6.645 16.650 1.00 96.94 93 ASP A N 1
ATOM 673 C CA . ASP A 1 93 ? 2.343 7.509 17.510 1.00 96.94 93 ASP A CA 1
ATOM 674 C C . ASP A 1 93 ? 0.848 7.456 17.129 1.00 96.94 93 ASP A C 1
ATOM 676 O O . ASP A 1 93 ? 0.116 8.448 17.094 1.00 96.94 93 ASP A O 1
ATOM 680 N N . GLY A 1 94 ? 0.393 6.259 16.750 1.00 97.25 94 G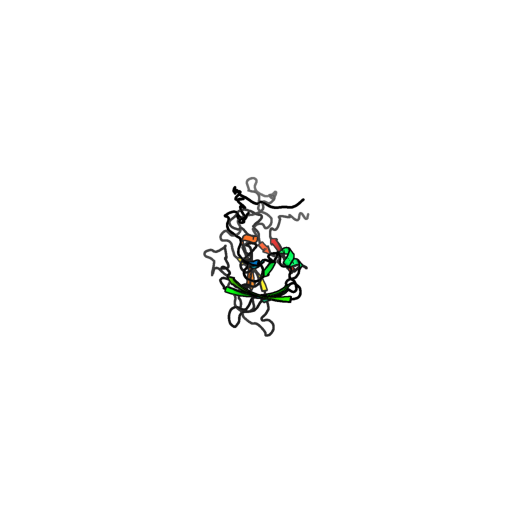LY A N 1
ATOM 681 C CA . GLY A 1 94 ? -0.881 6.092 16.067 1.00 97.25 94 GLY A CA 1
ATOM 682 C C . GLY A 1 94 ? -1.202 4.659 15.672 1.00 97.25 94 GLY A C 1
ATOM 683 O O . GLY A 1 94 ? -0.379 3.745 15.750 1.00 97.25 94 GLY A O 1
ATOM 684 N N . ILE A 1 95 ? -2.435 4.463 15.215 1.00 98.38 95 ILE A N 1
ATOM 685 C CA . ILE A 1 95 ? -2.956 3.191 14.721 1.00 98.38 95 ILE A CA 1
ATOM 686 C C . ILE A 1 95 ? -2.801 3.163 13.193 1.00 98.38 95 ILE A C 1
ATOM 688 O O . ILE A 1 95 ? -3.507 3.904 12.499 1.00 98.38 95 ILE A O 1
ATOM 692 N N . PRO A 1 96 ? -1.907 2.324 12.635 1.00 98.38 96 PRO A N 1
ATOM 693 C CA . PRO A 1 96 ? -1.708 2.240 11.197 1.00 98.38 96 PRO A CA 1
ATOM 694 C C . PRO A 1 96 ? -2.911 1.580 10.515 1.00 98.38 96 PRO A C 1
ATOM 696 O O . PRO A 1 96 ? -3.347 0.482 10.881 1.00 98.38 96 PRO A O 1
ATOM 699 N N . ILE A 1 97 ? -3.411 2.234 9.471 1.00 98.62 97 ILE A N 1
ATOM 700 C CA . ILE A 1 97 ? -4.490 1.771 8.602 1.00 98.62 97 ILE A CA 1
ATOM 701 C C . ILE A 1 97 ? -3.895 1.282 7.276 1.00 98.62 97 ILE A C 1
ATOM 703 O O . ILE A 1 97 ? -3.292 2.048 6.528 1.00 98.62 97 ILE A O 1
ATOM 707 N N . PHE A 1 98 ? -4.084 0.002 6.973 1.00 98.50 98 PHE A N 1
ATOM 708 C CA . PHE A 1 98 ? -3.591 -0.701 5.793 1.00 98.50 98 PHE A CA 1
ATOM 709 C C . PHE A 1 98 ? -4.756 -1.379 5.065 1.00 98.50 98 PHE A C 1
ATOM 711 O O . PHE A 1 98 ? -5.686 -1.874 5.701 1.00 98.50 98 PHE A O 1
ATOM 718 N N . GLY A 1 99 ? -4.684 -1.456 3.734 1.00 98.19 99 GLY A N 1
ATOM 719 C CA . GLY A 1 99 ? -5.684 -2.157 2.927 1.00 98.19 99 GLY A CA 1
ATOM 720 C C . GLY A 1 99 ? -6.761 -1.249 2.329 1.00 98.19 99 GLY A C 1
ATOM 721 O O . GLY A 1 99 ? -7.840 -1.745 1.996 1.00 98.19 99 GLY A O 1
ATOM 722 N N . LEU A 1 100 ? -6.526 0.063 2.214 1.00 98.75 100 LEU A N 1
ATOM 723 C CA . LEU A 1 100 ? -7.498 0.989 1.626 1.00 98.75 100 LEU A CA 1
ATOM 724 C C . LEU A 1 100 ? -7.619 0.777 0.107 1.00 98.75 100 LEU A C 1
ATOM 726 O O . LEU A 1 100 ? -6.668 0.381 -0.564 1.00 98.75 100 LEU A O 1
ATOM 730 N N . TYR A 1 101 ? -8.793 1.068 -0.444 1.00 98.69 101 TYR A N 1
ATOM 731 C CA . TYR A 1 101 ? -9.018 1.191 -1.885 1.00 98.69 101 TYR A CA 1
ATOM 732 C C . TYR A 1 101 ? -8.654 2.603 -2.351 1.00 98.69 101 TYR A C 1
ATOM 734 O O . TYR A 1 101 ? -8.777 3.555 -1.579 1.00 98.69 101 TYR A O 1
ATOM 742 N N . GLN A 1 102 ? -8.250 2.758 -3.613 1.00 98.25 102 GLN A N 1
ATOM 743 C CA . GLN A 1 102 ? -7.963 4.063 -4.228 1.00 98.25 102 GLN A CA 1
ATOM 744 C C . GLN A 1 102 ? -9.234 4.834 -4.617 1.00 98.25 102 GLN A C 1
ATOM 746 O O . GLN A 1 102 ? -10.245 4.215 -4.955 1.00 98.25 102 GLN A O 1
ATOM 751 N N . LYS A 1 103 ? -9.165 6.175 -4.641 1.00 98.06 103 LYS A N 1
ATOM 752 C CA . LYS A 1 103 ? -10.270 7.085 -5.020 1.00 98.06 103 LYS A CA 1
ATOM 753 C C . LYS A 1 103 ? -11.609 6.712 -4.378 1.00 98.06 103 LYS A C 1
ATOM 755 O O . LYS A 1 103 ? -12.651 6.733 -5.039 1.00 98.06 103 LYS A O 1
ATOM 760 N N . PHE A 1 104 ? -11.581 6.319 -3.110 1.00 98.31 104 PHE A N 1
ATOM 761 C CA . PHE A 1 104 ? -12.747 5.760 -2.443 1.00 98.31 104 PHE A CA 1
ATOM 762 C C . PHE A 1 104 ? -12.913 6.328 -1.037 1.00 98.31 104 PHE A C 1
ATOM 764 O O . PHE A 1 104 ? -11.939 6.660 -0.362 1.00 98.31 104 PHE A O 1
ATOM 771 N N . ALA A 1 105 ? -14.167 6.430 -0.601 1.00 98.25 105 ALA A N 1
ATOM 772 C CA . ALA A 1 105 ? -14.526 6.719 0.779 1.00 98.25 105 ALA A CA 1
ATOM 773 C C . ALA A 1 105 ? -14.510 5.399 1.560 1.00 98.25 105 ALA A C 1
ATOM 775 O O . ALA A 1 105 ? -15.509 4.684 1.635 1.00 98.25 105 ALA A O 1
ATOM 776 N N . ASN A 1 106 ? -13.337 5.036 2.071 1.00 98.56 106 ASN A N 1
ATOM 777 C CA . ASN A 1 106 ? -13.129 3.771 2.760 1.00 98.56 106 ASN A CA 1
ATOM 778 C C . ASN A 1 106 ? -13.773 3.813 4.141 1.00 98.56 106 ASN A C 1
ATOM 780 O O . ASN A 1 106 ? -13.463 4.698 4.933 1.00 98.56 106 ASN A O 1
ATOM 784 N N . ASN A 1 107 ? -14.609 2.828 4.453 1.00 98.44 107 ASN A N 1
ATOM 785 C CA . ASN A 1 107 ? -15.112 2.654 5.810 1.00 98.44 107 ASN A CA 1
ATOM 786 C C . ASN A 1 107 ? -14.090 1.846 6.610 1.00 98.44 107 ASN A C 1
ATOM 788 O O . ASN A 1 107 ? -13.708 0.743 6.202 1.00 98.44 107 ASN A O 1
ATOM 792 N N . VAL A 1 108 ? -13.672 2.380 7.753 1.00 98.69 108 VAL A N 1
ATOM 793 C CA . VAL A 1 108 ? -12.674 1.763 8.628 1.00 98.69 108 VAL A CA 1
ATOM 794 C C . VAL A 1 108 ? -13.210 1.740 10.047 1.00 98.69 108 VAL A C 1
ATOM 796 O O . VAL A 1 108 ? -13.553 2.779 10.594 1.00 98.69 108 VAL A O 1
ATOM 799 N N . THR A 1 109 ? -13.252 0.564 10.657 1.00 98.62 109 THR A N 1
ATOM 800 C CA . THR A 1 109 ? -13.591 0.409 12.073 1.00 98.62 109 THR A CA 1
ATOM 801 C C . THR A 1 109 ? -12.327 0.133 12.869 1.00 98.62 109 THR A C 1
ATOM 803 O O . THR A 1 109 ? -11.548 -0.757 12.514 1.00 98.62 109 THR A O 1
ATOM 806 N N . VAL A 1 110 ? -12.154 0.856 13.970 1.00 98.50 110 VAL A N 1
ATOM 807 C CA . VAL A 1 110 ? -11.078 0.636 14.932 1.00 98.50 110 VAL A CA 1
ATOM 808 C C . VAL A 1 110 ? -11.689 0.313 16.289 1.00 98.50 110 VAL A C 1
ATOM 810 O O . VAL A 1 110 ? -12.468 1.087 16.842 1.00 98.50 110 VAL A O 1
ATOM 813 N N . GLU A 1 111 ? -11.332 -0.849 16.820 1.00 98.38 111 GLU A N 1
ATOM 814 C CA . GLU A 1 111 ? -11.708 -1.319 18.150 1.00 98.38 111 GLU A CA 1
ATOM 815 C C . GLU A 1 111 ? -10.456 -1.307 19.031 1.00 98.38 111 GLU A C 1
ATOM 817 O O . GLU A 1 111 ? -9.395 -1.760 18.602 1.00 98.38 111 GLU A O 1
ATOM 822 N N . TYR A 1 112 ? -10.556 -0.780 20.247 1.00 98.00 112 TYR A N 1
ATOM 823 C CA . TYR A 1 112 ? -9.431 -0.692 21.181 1.00 98.00 112 TYR A CA 1
ATOM 824 C C . TYR A 1 112 ? -9.925 -0.668 22.628 1.00 98.00 112 TYR A C 1
ATOM 826 O O . TYR A 1 112 ? -11.124 -0.560 22.892 1.00 98.00 112 TYR A O 1
ATOM 834 N N . LYS A 1 113 ? -9.011 -0.771 23.590 1.00 97.62 113 LYS A N 1
ATOM 835 C CA . LYS A 1 113 ? -9.296 -0.518 25.001 1.00 97.62 113 LYS A CA 1
ATOM 836 C C . LYS A 1 113 ? -8.582 0.721 25.489 1.00 97.62 113 LYS A C 1
ATOM 838 O O . LYS A 1 113 ? -7.417 0.937 25.178 1.00 97.62 113 LYS A O 1
ATOM 843 N N . GLU A 1 114 ? -9.270 1.473 26.332 1.00 96.62 114 GLU A N 1
ATOM 844 C CA . GLU A 1 114 ? -8.731 2.644 27.011 1.00 96.62 114 GLU A CA 1
ATOM 845 C C . GLU A 1 114 ? -9.208 2.630 28.464 1.00 96.62 114 GLU A C 1
ATOM 847 O O . GLU A 1 114 ? -10.399 2.453 28.737 1.00 96.62 114 GLU A 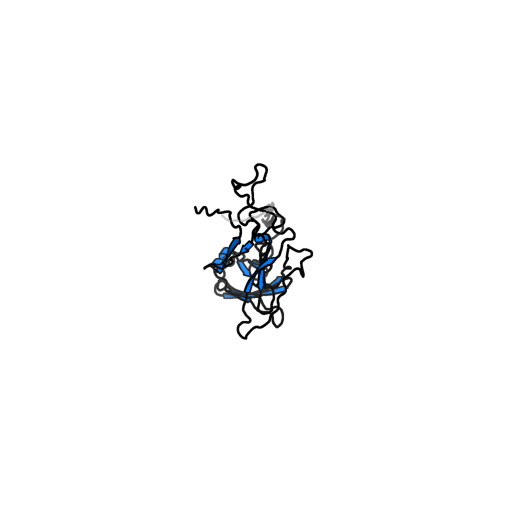O 1
ATOM 852 N N . ASN A 1 115 ? -8.281 2.747 29.420 1.00 94.25 115 ASN A N 1
ATOM 853 C CA . ASN A 1 115 ? -8.586 2.668 30.857 1.00 94.25 115 ASN A CA 1
ATOM 854 C C . ASN A 1 115 ? -9.418 1.421 31.245 1.00 94.25 115 ASN A C 1
ATOM 856 O O . ASN A 1 115 ? -10.305 1.478 32.098 1.00 94.25 115 ASN A O 1
ATOM 860 N N . GLY A 1 116 ? -9.169 0.292 30.570 1.00 92.75 116 GLY A N 1
ATOM 861 C CA . GLY A 1 116 ? -9.877 -0.977 30.777 1.00 92.75 116 GLY A CA 1
ATOM 862 C C . GLY A 1 116 ? -11.275 -1.066 30.149 1.00 92.75 116 GLY A C 1
ATOM 863 O O . GLY A 1 116 ? -11.914 -2.112 30.264 1.00 92.75 116 GLY A O 1
ATOM 864 N N . LYS A 1 117 ? -11.757 -0.018 29.470 1.00 96.62 117 LYS A N 1
ATOM 865 C CA . LYS A 1 117 ? -13.054 -0.004 28.775 1.00 96.62 117 LYS A CA 1
ATOM 866 C C . LYS A 1 117 ? -12.874 -0.294 27.291 1.00 96.62 117 LYS A C 1
ATOM 868 O O . LYS A 1 117 ? -11.935 0.202 26.683 1.00 96.62 117 LYS A O 1
ATOM 873 N N . ALA A 1 118 ? -13.784 -1.080 26.718 1.00 97.25 118 ALA A N 1
ATOM 874 C CA . ALA A 1 118 ? -13.828 -1.314 25.279 1.00 97.25 118 ALA A CA 1
ATOM 875 C C . ALA A 1 118 ? -14.377 -0.077 24.560 1.00 97.25 118 ALA A C 1
ATOM 877 O O . ALA A 1 118 ? -15.445 0.432 24.906 1.00 97.25 118 ALA A O 1
ATOM 878 N N . MET A 1 119 ? -13.635 0.374 23.560 1.00 97.81 119 MET A N 1
ATOM 879 C CA . MET A 1 119 ? -13.902 1.546 22.744 1.00 97.81 119 MET A CA 1
ATOM 880 C C . MET A 1 119 ? -13.958 1.126 21.276 1.00 97.81 119 MET A C 1
ATOM 882 O O . MET A 1 119 ? -13.320 0.162 20.851 1.00 97.81 119 MET A O 1
ATOM 886 N N . LYS A 1 120 ? -14.751 1.857 20.500 1.00 97.69 120 LYS A N 1
ATOM 887 C CA . LYS A 1 120 ? -14.892 1.663 19.062 1.00 97.69 120 LYS A CA 1
ATOM 888 C C . LYS A 1 120 ? -15.109 3.013 18.395 1.00 97.69 120 LYS A C 1
ATOM 890 O O . LYS A 1 120 ? -15.940 3.781 18.889 1.00 97.69 120 LYS A O 1
ATOM 895 N N . ASP A 1 121 ? -14.420 3.233 17.283 1.00 97.75 121 ASP A N 1
ATOM 896 C CA . ASP A 1 121 ? -14.639 4.342 16.357 1.00 97.75 121 ASP A CA 1
ATOM 897 C C . ASP A 1 121 ? -14.775 3.824 14.919 1.00 97.75 121 ASP A C 1
ATOM 899 O O . ASP A 1 121 ? -14.137 2.845 14.523 1.00 97.75 121 ASP A O 1
ATOM 903 N N . ASP A 1 122 ? -15.630 4.489 14.146 1.00 98.31 122 ASP A N 1
ATOM 904 C CA . ASP A 1 122 ? -15.844 4.233 12.725 1.00 98.31 122 ASP A CA 1
ATOM 905 C C . ASP A 1 122 ? -15.443 5.495 11.946 1.00 98.31 122 ASP A C 1
ATOM 907 O O . ASP A 1 122 ? -15.979 6.578 12.185 1.00 98.31 122 ASP A O 1
ATOM 911 N N . TYR A 1 123 ? -14.501 5.355 11.018 1.00 98.31 123 TYR A N 1
ATOM 912 C CA . TYR A 1 123 ? -13.955 6.439 10.207 1.00 98.31 123 TYR A CA 1
ATOM 913 C C . TYR A 1 123 ? -14.311 6.260 8.732 1.00 98.31 123 TYR A C 1
ATOM 915 O O . TYR A 1 123 ? -14.371 5.141 8.214 1.00 98.31 123 TYR A O 1
ATOM 923 N N . VAL A 1 124 ? -14.464 7.388 8.039 1.00 98.44 124 VAL A N 1
ATOM 924 C CA . VAL A 1 124 ? -14.528 7.444 6.576 1.00 98.44 124 VAL A CA 1
ATOM 925 C C . VAL A 1 124 ? -13.229 8.058 6.066 1.00 98.44 124 VAL A C 1
ATOM 927 O O . VAL A 1 124 ? -12.989 9.251 6.239 1.00 98.44 124 VAL A O 1
ATOM 930 N N . VAL A 1 125 ? -12.388 7.242 5.432 1.00 98.44 125 VAL A N 1
ATOM 931 C CA . VAL A 1 125 ? -11.047 7.626 4.973 1.00 98.44 125 VAL A CA 1
ATOM 932 C C . VAL A 1 125 ? -11.045 7.787 3.457 1.00 98.44 125 VAL A C 1
ATOM 934 O O . VAL A 1 125 ? -11.161 6.814 2.706 1.00 98.44 125 VAL A O 1
ATOM 937 N N . GLN A 1 126 ? -10.927 9.032 3.004 1.00 98.38 126 GLN A N 1
ATOM 938 C CA . GLN A 1 126 ? -10.914 9.377 1.585 1.00 98.38 126 GLN A CA 1
ATOM 939 C C . GLN A 1 126 ? -9.495 9.248 1.031 1.00 98.38 126 GLN A C 1
ATOM 941 O O . GLN A 1 126 ? -8.580 9.897 1.526 1.00 98.38 126 GLN A O 1
ATOM 946 N N . THR A 1 127 ? -9.308 8.430 0.000 1.00 98.19 127 THR A N 1
ATOM 947 C CA . THR A 1 127 ? -7.999 8.228 -0.641 1.00 98.19 127 THR A CA 1
ATOM 948 C C . THR A 1 127 ? -7.933 8.871 -2.021 1.00 98.19 127 THR A C 1
ATOM 950 O O . THR A 1 127 ? -8.945 9.047 -2.704 1.00 98.19 127 THR A O 1
ATOM 953 N N . SER A 1 128 ? -6.714 9.193 -2.455 1.00 96.56 128 SER A N 1
ATOM 954 C CA . SER A 1 128 ? -6.444 9.667 -3.814 1.00 96.56 128 SER A CA 1
ATOM 955 C C . SER A 1 128 ? -6.261 8.500 -4.799 1.00 96.56 128 SER A C 1
ATOM 957 O O . SER A 1 128 ? -6.469 7.329 -4.466 1.00 96.56 128 SER A O 1
ATOM 959 N N . ALA A 1 129 ? -5.924 8.830 -6.043 1.00 97.12 129 ALA A N 1
ATOM 960 C CA . ALA A 1 129 ? -5.592 7.873 -7.090 1.00 97.12 129 ALA A CA 1
ATOM 961 C C . ALA A 1 129 ? -4.190 7.282 -6.910 1.00 97.12 129 ALA A C 1
ATOM 963 O O . ALA A 1 129 ? -3.290 7.945 -6.395 1.00 97.12 129 ALA A O 1
ATOM 964 N N . ILE A 1 130 ? -4.002 6.061 -7.409 1.00 97.69 130 ILE A N 1
ATOM 965 C CA . ILE A 1 130 ? -2.668 5.524 -7.690 1.00 97.69 130 ILE A CA 1
ATOM 966 C C . ILE A 1 130 ? -2.123 6.208 -8.949 1.00 97.69 130 ILE A C 1
ATOM 968 O O . ILE A 1 130 ? -2.883 6.511 -9.870 1.00 97.69 130 ILE A O 1
ATOM 972 N N . VAL A 1 131 ? -0.809 6.426 -9.006 1.00 98.06 131 VAL A N 1
ATOM 973 C CA . VAL A 1 131 ? -0.145 7.045 -10.156 1.00 98.06 131 VAL A CA 1
ATOM 974 C C . VAL A 1 131 ? 0.986 6.153 -10.657 1.00 98.06 131 VAL A C 1
ATOM 976 O O . VAL A 1 131 ? 1.862 5.755 -9.896 1.00 98.06 131 VAL A O 1
ATOM 979 N N . ASN A 1 132 ? 0.990 5.881 -11.963 1.00 98.00 132 ASN A N 1
ATOM 980 C CA . ASN A 1 132 ? 2.174 5.407 -12.669 1.00 98.00 132 ASN A CA 1
ATOM 981 C C . ASN A 1 132 ? 2.887 6.611 -13.302 1.00 98.00 132 ASN A C 1
ATOM 983 O O . ASN A 1 132 ? 2.362 7.250 -14.213 1.00 98.00 132 ASN A O 1
ATOM 987 N N . HIS A 1 133 ? 4.087 6.930 -12.826 1.00 97.56 133 HIS A N 1
ATOM 988 C CA . HIS A 1 133 ? 4.869 8.071 -13.298 1.00 97.56 133 HIS A CA 1
ATOM 989 C C . HIS A 1 133 ? 5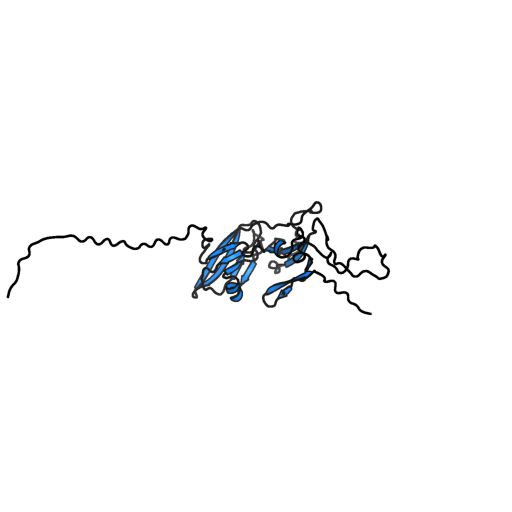.631 7.795 -14.605 1.00 97.56 133 HIS A C 1
ATOM 991 O O . HIS A 1 133 ? 6.201 8.731 -15.173 1.00 97.56 133 HIS A O 1
ATOM 997 N N . TYR A 1 134 ? 5.652 6.552 -15.095 1.00 97.69 134 TYR A N 1
ATOM 998 C CA . TYR A 1 134 ? 6.415 6.138 -16.274 1.00 97.69 134 TYR A CA 1
ATOM 999 C C . TYR A 1 134 ? 5.480 5.554 -17.338 1.00 97.69 134 TYR A C 1
ATOM 1001 O O . TYR A 1 134 ? 5.131 4.373 -17.313 1.00 97.69 134 TYR A O 1
ATOM 1009 N N . MET A 1 135 ? 5.071 6.415 -18.270 1.00 98.12 135 MET A N 1
ATOM 1010 C CA . MET A 1 135 ? 4.208 6.081 -19.402 1.00 98.12 135 MET A CA 1
ATOM 1011 C C . MET A 1 135 ? 4.777 6.659 -20.698 1.00 98.12 135 MET A C 1
ATOM 1013 O O . MET A 1 135 ? 5.408 7.718 -20.689 1.00 98.12 135 MET A O 1
ATOM 1017 N N . ASP A 1 136 ? 4.520 5.977 -21.809 1.00 98.00 136 ASP A N 1
ATOM 1018 C CA . ASP A 1 136 ? 4.886 6.401 -23.161 1.00 98.00 136 ASP A CA 1
ATOM 1019 C C . ASP A 1 136 ? 3.975 5.721 -24.199 1.00 98.00 136 ASP A C 1
ATOM 1021 O O . ASP A 1 136 ? 2.950 5.132 -23.862 1.00 98.00 136 ASP A O 1
ATOM 1025 N N . ASN A 1 137 ? 4.320 5.801 -25.484 1.00 97.62 137 ASN A N 1
ATOM 1026 C CA . ASN A 1 137 ? 3.540 5.225 -26.581 1.00 97.62 137 ASN A CA 1
ATOM 1027 C C . ASN A 1 137 ? 3.439 3.684 -26.558 1.00 97.62 137 ASN A C 1
ATOM 1029 O O . ASN A 1 137 ? 2.715 3.122 -27.379 1.00 97.62 137 ASN A O 1
ATOM 1033 N N . ARG A 1 138 ? 4.143 2.996 -25.649 1.00 97.56 138 ARG A N 1
ATOM 1034 C CA . ARG A 1 138 ? 4.019 1.548 -25.406 1.00 97.56 138 ARG A CA 1
ATOM 1035 C C . ARG A 1 138 ? 2.985 1.220 -24.323 1.00 97.56 138 ARG A C 1
ATOM 1037 O O . ARG A 1 138 ? 2.631 0.053 -24.161 1.00 97.56 138 ARG A O 1
ATOM 1044 N N . SER A 1 139 ? 2.520 2.212 -23.561 1.00 97.50 139 SER A N 1
ATOM 1045 C CA . SER A 1 139 ? 1.561 2.014 -22.473 1.00 97.50 139 SER A CA 1
ATOM 1046 C C . SER A 1 139 ? 0.188 1.599 -23.010 1.00 97.50 139 SER A C 1
ATOM 1048 O O . SER A 1 139 ? -0.421 2.312 -23.802 1.00 97.50 139 SER A O 1
ATOM 1050 N N . ILE A 1 140 ? -0.321 0.456 -22.541 1.00 96.81 140 ILE A N 1
ATOM 1051 C CA . ILE A 1 140 ? -1.684 -0.019 -22.845 1.00 96.81 140 ILE A CA 1
ATOM 1052 C C . ILE A 1 140 ? -2.717 0.771 -22.021 1.00 96.81 140 ILE A C 1
ATOM 1054 O O . ILE A 1 140 ? -3.757 1.176 -22.531 1.00 96.81 140 ILE A O 1
ATOM 1058 N N . SER A 1 141 ? -2.408 0.991 -20.744 1.00 95.81 141 SER A N 1
ATOM 1059 C CA . SER A 1 141 ? -3.156 1.788 -19.768 1.00 95.81 141 SER A CA 1
ATOM 1060 C C . SER A 1 141 ? -2.179 2.343 -18.726 1.00 95.81 141 SER A C 1
ATOM 1062 O O . SER A 1 141 ? -0.990 2.013 -18.750 1.00 95.81 141 SER A O 1
ATOM 1064 N N . ASP A 1 142 ? -2.662 3.192 -17.820 1.00 94.19 142 ASP A N 1
ATOM 1065 C CA . ASP A 1 142 ? -1.880 3.718 -16.695 1.00 94.19 142 ASP A CA 1
ATOM 1066 C C . ASP A 1 142 ? -1.505 2.619 -15.695 1.00 94.19 142 ASP A C 1
ATOM 1068 O O . ASP A 1 142 ? -0.336 2.500 -15.313 1.00 94.19 142 ASP A O 1
ATOM 1072 N N . LEU A 1 143 ? -2.483 1.787 -15.328 1.00 97.94 143 LEU A N 1
ATOM 1073 C CA . LEU A 1 143 ? -2.315 0.693 -14.385 1.00 97.94 143 LEU A CA 1
ATOM 1074 C C . LEU A 1 143 ? -2.369 -0.676 -15.066 1.00 97.94 143 LEU A C 1
ATOM 1076 O O . LEU A 1 143 ? -3.107 -0.887 -16.034 1.00 97.94 143 LEU A O 1
ATOM 1080 N N . GLN A 1 144 ? -1.605 -1.626 -14.527 1.00 97.56 144 GLN A N 1
ATOM 1081 C CA . GLN A 1 144 ? -1.680 -3.029 -14.925 1.00 97.56 144 GLN A CA 1
ATOM 1082 C C . GLN A 1 144 ? -3.084 -3.594 -14.657 1.00 97.56 144 GLN A C 1
ATOM 1084 O O . GLN A 1 144 ? -3.741 -3.245 -13.683 1.00 97.56 144 GLN A O 1
ATOM 1089 N N . GLN A 1 145 ? -3.570 -4.460 -15.541 1.00 96.88 145 GLN A N 1
ATOM 1090 C CA . GLN A 1 145 ? -4.910 -5.031 -15.412 1.00 96.88 145 GLN A CA 1
ATOM 1091 C C . GLN A 1 145 ? -4.860 -6.343 -14.632 1.00 96.88 145 GLN A C 1
ATOM 1093 O O . GLN A 1 145 ? -3.994 -7.188 -14.866 1.00 96.88 145 GLN A O 1
ATOM 1098 N N . THR A 1 146 ? -5.823 -6.538 -13.738 1.00 97.12 146 THR A N 1
ATOM 1099 C CA . THR A 1 146 ? -5.990 -7.778 -12.982 1.00 97.12 146 THR A CA 1
ATOM 1100 C C . THR A 1 146 ? -7.143 -8.588 -13.567 1.00 97.12 146 THR A C 1
ATOM 1102 O O . THR A 1 146 ? -8.147 -8.056 -14.040 1.00 97.12 146 THR A O 1
ATOM 1105 N N . LYS A 1 147 ? -7.003 -9.915 -13.558 1.00 97.94 147 LYS A N 1
ATOM 1106 C CA . LYS A 1 147 ? -8.077 -10.831 -13.946 1.00 97.94 147 LYS A CA 1
ATOM 1107 C C . LYS A 1 147 ? -8.139 -11.977 -12.953 1.00 97.94 147 LYS A C 1
ATOM 1109 O O . LYS A 1 147 ? -7.276 -12.851 -12.949 1.00 97.94 147 LYS A O 1
ATOM 1114 N N . VAL A 1 148 ? -9.180 -11.981 -12.130 1.00 97.62 148 VAL A N 1
ATOM 1115 C CA . VAL A 1 148 ? -9.446 -13.084 -11.205 1.00 97.62 148 VAL A CA 1
ATOM 1116 C C . VAL A 1 148 ? -9.913 -14.294 -12.009 1.00 97.62 148 VAL A C 1
ATOM 1118 O O . VAL A 1 148 ? -10.891 -14.218 -12.751 1.00 97.62 148 VAL A O 1
ATOM 1121 N N . ILE A 1 149 ? -9.196 -15.411 -11.882 1.00 98.06 149 ILE A N 1
ATOM 1122 C CA . ILE A 1 149 ? -9.515 -16.653 -12.602 1.00 98.06 149 ILE A CA 1
ATOM 1123 C C . ILE A 1 149 ? -10.265 -17.635 -11.702 1.00 98.06 149 ILE A C 1
ATOM 1125 O O . ILE A 1 149 ? -11.270 -18.210 -12.115 1.00 98.06 149 ILE A O 1
ATOM 1129 N N . LYS A 1 150 ? -9.777 -17.845 -10.475 1.00 97.25 150 LYS A N 1
ATOM 1130 C CA . LYS A 1 150 ? -10.361 -18.782 -9.514 1.00 97.25 150 LYS A CA 1
ATOM 1131 C C . LYS A 1 150 ? -10.038 -18.350 -8.090 1.00 97.25 150 LYS A C 1
ATOM 1133 O O . LYS A 1 150 ? -8.880 -18.099 -7.776 1.00 97.25 150 LYS A O 1
ATOM 1138 N N . VAL A 1 151 ? -11.054 -18.366 -7.236 1.00 97.75 151 VAL A N 1
ATOM 1139 C CA . VAL A 1 151 ? -10.930 -18.234 -5.781 1.00 97.75 151 VAL A CA 1
ATOM 1140 C C . VAL A 1 151 ? -11.687 -19.414 -5.187 1.00 97.75 151 VAL A C 1
ATOM 1142 O O . VAL A 1 151 ? -12.861 -19.611 -5.494 1.00 97.75 151 VAL A O 1
ATOM 1145 N N . ALA A 1 152 ? -10.992 -20.273 -4.444 1.00 97.38 152 ALA A N 1
ATOM 1146 C CA . ALA A 1 152 ? -11.632 -21.390 -3.759 1.00 97.38 152 ALA A CA 1
ATOM 1147 C C . ALA A 1 152 ? -12.260 -20.905 -2.439 1.00 97.38 152 ALA A C 1
ATOM 1149 O O . ALA A 1 152 ? -11.728 -19.961 -1.854 1.00 97.38 152 ALA A O 1
ATOM 1150 N N . PRO A 1 153 ? -13.325 -21.561 -1.946 1.00 97.38 153 PRO A N 1
ATOM 1151 C CA . PRO A 1 153 ? -13.881 -21.250 -0.634 1.00 97.38 153 PRO A CA 1
ATOM 1152 C C . PRO A 1 153 ? -12.821 -21.324 0.474 1.00 97.38 153 PRO A C 1
ATOM 1154 O O . PRO A 1 153 ? -12.057 -22.292 0.525 1.00 97.38 153 PRO A O 1
ATOM 1157 N N . GLY A 1 154 ? -12.780 -20.320 1.350 1.00 96.50 154 GLY A N 1
ATOM 1158 C CA . GLY A 1 154 ? -11.805 -20.203 2.442 1.00 96.50 154 GLY A CA 1
ATOM 1159 C C . GLY A 1 154 ? -10.469 -19.562 2.046 1.00 96.50 154 GLY A C 1
ATOM 1160 O O . GLY A 1 154 ? -9.516 -19.623 2.820 1.00 96.50 154 GLY A O 1
ATOM 1161 N N . PHE A 1 155 ? -10.375 -18.988 0.843 1.00 97.50 155 PHE A N 1
ATOM 1162 C CA . PHE A 1 155 ? -9.198 -18.252 0.363 1.00 97.50 155 PHE A CA 1
ATOM 1163 C C . PHE A 1 155 ? -9.512 -16.795 0.010 1.00 97.50 155 PHE A C 1
ATOM 1165 O O . PHE A 1 155 ? -8.643 -16.103 -0.512 1.00 97.50 155 PHE A O 1
ATOM 1172 N N . GLU A 1 156 ? -10.733 -16.322 0.258 1.00 96.88 156 GLU A N 1
ATOM 1173 C CA . GLU A 1 156 ? -11.201 -14.984 -0.110 1.00 96.88 156 GLU A CA 1
ATOM 1174 C C . GLU A 1 156 ? -10.395 -13.866 0.570 1.00 96.88 156 GLU A C 1
ATOM 1176 O O . GLU A 1 156 ? -10.284 -12.773 0.020 1.00 96.88 156 GLU A O 1
ATOM 1181 N N . ASP A 1 157 ? -9.793 -14.156 1.724 1.00 96.44 157 ASP A N 1
ATOM 1182 C CA . ASP A 1 157 ? -9.009 -13.245 2.564 1.00 96.44 157 ASP A CA 1
ATOM 1183 C C . ASP A 1 157 ? -7.558 -13.038 2.092 1.00 96.44 157 ASP A C 1
ATOM 1185 O O . ASP A 1 157 ? -6.817 -12.240 2.671 1.00 96.44 157 ASP A O 1
ATOM 1189 N N . ARG A 1 158 ? -7.116 -13.758 1.055 1.00 98.06 158 ARG A N 1
ATOM 1190 C CA . ARG A 1 158 ? -5.719 -13.717 0.614 1.00 98.06 158 ARG A CA 1
ATOM 1191 C C . ARG A 1 158 ? -5.357 -12.378 -0.025 1.00 98.06 158 ARG A C 1
ATOM 1193 O O . ARG A 1 158 ? -6.037 -11.877 -0.918 1.00 98.06 158 ARG A O 1
ATOM 1200 N N . LEU A 1 159 ? -4.205 -11.863 0.395 1.00 98.25 159 LEU A N 1
ATOM 1201 C CA . LEU A 1 159 ? -3.548 -10.691 -0.168 1.00 98.25 159 LEU A CA 1
ATOM 1202 C C . LEU A 1 159 ? -2.195 -11.093 -0.751 1.00 98.25 159 LEU A C 1
ATOM 1204 O O . LEU A 1 159 ? -1.449 -11.860 -0.136 1.00 98.25 159 LEU A O 1
ATOM 1208 N N . TYR A 1 160 ? -1.865 -10.546 -1.918 1.00 98.19 160 TYR A N 1
ATOM 1209 C CA . TYR A 1 160 ? -0.623 -10.852 -2.622 1.00 98.19 160 TYR A CA 1
ATOM 1210 C C . TYR A 1 160 ? 0.143 -9.574 -2.922 1.00 98.19 160 TYR A C 1
ATOM 1212 O O . TYR A 1 160 ? -0.359 -8.707 -3.634 1.00 98.19 160 TYR A O 1
ATOM 1220 N N . LEU A 1 161 ? 1.369 -9.470 -2.405 1.00 98.25 161 LEU A N 1
ATOM 1221 C CA . LEU A 1 161 ? 2.304 -8.430 -2.820 1.00 98.25 161 LEU A CA 1
ATOM 1222 C C . LEU A 1 161 ? 2.889 -8.814 -4.179 1.00 98.25 161 LEU A C 1
ATOM 1224 O O . LEU A 1 161 ? 3.567 -9.835 -4.312 1.00 98.25 161 LEU A O 1
ATOM 1228 N N . VAL A 1 162 ? 2.637 -7.977 -5.176 1.00 98.25 162 VAL A N 1
ATOM 1229 C CA . VAL A 1 162 ? 3.178 -8.104 -6.524 1.00 98.25 162 VAL A CA 1
ATOM 1230 C C . VAL A 1 162 ? 4.356 -7.146 -6.647 1.00 98.25 162 VAL A C 1
ATOM 1232 O O . VAL A 1 162 ? 4.190 -5.928 -6.600 1.00 98.25 162 VAL A O 1
ATOM 1235 N N . ASN A 1 163 ? 5.554 -7.710 -6.790 1.00 97.56 163 ASN A N 1
ATOM 1236 C CA . ASN A 1 163 ? 6.756 -6.961 -7.132 1.00 97.56 163 ASN A CA 1
ATOM 1237 C C . ASN A 1 163 ? 7.010 -7.107 -8.633 1.00 97.56 163 ASN A C 1
ATOM 1239 O O . ASN A 1 163 ? 7.538 -8.128 -9.075 1.00 97.56 163 ASN A O 1
ATOM 1243 N N . THR A 1 164 ? 6.595 -6.108 -9.402 1.00 97.88 164 THR A N 1
ATOM 1244 C CA . THR A 1 164 ? 6.813 -6.040 -10.848 1.00 97.88 164 THR A CA 1
ATOM 1245 C C . THR A 1 164 ? 7.345 -4.659 -11.218 1.00 97.88 164 THR A C 1
ATOM 1247 O O . THR A 1 164 ? 7.606 -3.821 -10.354 1.00 97.88 164 THR A O 1
ATOM 1250 N N . HIS A 1 165 ? 7.544 -4.423 -12.510 1.00 97.94 165 HIS A N 1
ATOM 1251 C CA . HIS A 1 165 ? 8.179 -3.222 -13.034 1.00 97.94 165 HIS A CA 1
ATOM 1252 C C . HIS A 1 165 ? 7.413 -2.676 -14.238 1.00 97.94 165 HIS A C 1
ATOM 1254 O O . HIS A 1 165 ? 6.548 -3.349 -14.807 1.00 97.94 165 HIS A O 1
ATOM 1260 N N . THR A 1 166 ? 7.746 -1.450 -14.626 1.00 97.81 166 THR A N 1
ATOM 1261 C CA . THR A 1 166 ? 7.293 -0.813 -15.865 1.00 97.81 166 THR A CA 1
ATOM 1262 C C . THR A 1 166 ? 8.481 -0.158 -16.559 1.00 97.81 166 THR A C 1
ATOM 1264 O O . THR A 1 166 ? 9.401 0.333 -15.903 1.00 97.81 166 THR A O 1
ATOM 1267 N N . PHE A 1 167 ? 8.496 -0.164 -17.890 1.00 97.62 167 PHE A N 1
ATOM 1268 C CA . PHE A 1 167 ? 9.600 0.435 -18.633 1.00 97.62 167 PHE A CA 1
ATOM 1269 C C . PHE A 1 167 ? 9.641 1.950 -18.445 1.00 97.62 167 PHE A C 1
ATOM 1271 O O . PHE A 1 167 ? 8.610 2.619 -18.385 1.00 97.62 167 PHE A O 1
ATOM 1278 N N . THR A 1 168 ? 10.856 2.488 -18.396 1.00 96.88 168 THR A N 1
ATOM 1279 C CA . THR A 1 168 ? 11.085 3.922 -18.531 1.00 96.88 168 THR A CA 1
ATOM 1280 C C . THR A 1 168 ? 11.137 4.297 -20.021 1.00 96.88 168 THR A C 1
ATOM 1282 O O . THR A 1 168 ? 11.573 3.478 -20.843 1.00 96.88 168 THR A O 1
ATOM 1285 N N . PRO A 1 169 ? 10.725 5.519 -20.405 1.00 95.06 169 PRO A N 1
ATOM 1286 C CA . PRO A 1 169 ? 10.819 5.985 -21.793 1.00 95.06 169 PRO A CA 1
ATOM 1287 C C . PRO A 1 169 ? 12.242 5.918 -22.366 1.00 95.06 169 PRO A C 1
ATOM 1289 O O . PRO A 1 169 ? 12.441 5.529 -23.512 1.00 95.06 169 PRO A O 1
ATOM 1292 N N . GLN A 1 170 ? 13.228 6.256 -21.539 1.00 94.00 170 GLN A N 1
ATOM 1293 C CA . GLN A 1 170 ? 14.644 6.326 -21.889 1.00 94.00 170 GLN A CA 1
ATOM 1294 C C . GLN A 1 170 ? 15.371 4.970 -21.873 1.00 94.00 170 GLN A C 1
ATOM 1296 O O . GLN A 1 170 ? 16.445 4.847 -22.457 1.00 94.00 170 GLN A O 1
ATOM 1301 N N . GLY A 1 171 ? 14.803 3.941 -21.236 1.00 93.75 171 GLY A N 1
ATOM 1302 C CA . GLY A 1 171 ? 15.500 2.675 -21.019 1.00 93.75 171 GLY A CA 1
ATOM 1303 C C . GLY A 1 171 ? 16.752 2.843 -20.150 1.00 93.75 171 GLY A C 1
ATOM 1304 O O . GLY A 1 171 ? 16.773 3.653 -19.223 1.00 93.75 171 GLY A O 1
ATOM 1305 N N . ALA A 1 172 ? 17.790 2.058 -20.440 1.00 90.81 172 ALA A N 1
ATOM 1306 C CA . ALA A 1 172 ? 19.062 2.126 -19.733 1.00 90.81 172 ALA A CA 1
ATOM 1307 C C . ALA A 1 172 ? 19.984 3.198 -20.337 1.00 90.81 172 ALA A C 1
ATOM 1309 O O . ALA A 1 172 ? 20.409 3.085 -21.485 1.00 90.81 172 ALA A O 1
ATOM 1310 N N . GLU A 1 173 ? 20.334 4.208 -19.541 1.00 90.25 173 GLU A N 1
ATOM 1311 C CA . GLU A 1 173 ? 21.151 5.353 -19.983 1.00 90.25 173 GLU A CA 1
ATOM 1312 C C . GLU A 1 173 ? 22.604 5.282 -19.499 1.00 90.25 173 GLU A C 1
ATOM 1314 O O . GLU A 1 173 ? 23.489 5.918 -20.071 1.00 90.25 173 GLU A O 1
ATOM 1319 N N . PHE A 1 174 ? 22.866 4.507 -18.443 1.00 90.38 174 PHE A N 1
ATOM 1320 C CA . PHE A 1 174 ? 24.147 4.508 -17.744 1.00 90.38 174 PHE A CA 1
ATOM 1321 C C . PHE A 1 174 ? 24.865 3.168 -17.838 1.00 90.38 174 PHE A C 1
ATOM 1323 O O . PHE A 1 174 ? 24.260 2.103 -17.742 1.00 90.38 174 PHE A O 1
ATOM 1330 N N . HIS A 1 175 ? 26.188 3.242 -17.958 1.00 93.50 175 HIS A N 1
ATOM 1331 C CA . HIS A 1 175 ? 27.090 2.098 -17.917 1.00 93.50 175 HIS A CA 1
ATOM 1332 C C . HIS A 1 175 ? 28.222 2.372 -16.929 1.00 93.50 175 HIS A C 1
ATOM 1334 O O . HIS A 1 175 ? 28.685 3.509 -16.817 1.00 93.50 175 HIS A O 1
ATOM 1340 N N . TRP A 1 176 ? 28.686 1.342 -16.218 1.00 93.31 176 TRP A N 1
ATOM 1341 C CA . TRP A 1 176 ? 29.939 1.472 -15.482 1.00 93.31 176 TRP A CA 1
ATOM 1342 C C . TRP A 1 176 ? 31.098 1.505 -16.460 1.00 93.31 176 TRP A C 1
ATOM 1344 O O . TRP A 1 176 ? 31.107 0.748 -17.427 1.00 93.31 176 TRP A O 1
ATOM 1354 N N . HIS A 1 177 ? 32.090 2.343 -16.188 1.00 93.94 177 HIS A N 1
ATOM 1355 C CA . HIS A 1 177 ? 33.335 2.316 -16.938 1.00 93.94 177 HIS A CA 1
ATOM 1356 C C . HIS A 1 177 ? 34.189 1.124 -16.484 1.00 93.94 177 HIS A C 1
ATOM 1358 O O . HIS A 1 177 ? 34.375 0.912 -15.286 1.00 93.94 177 HIS A O 1
ATOM 1364 N N . GLY A 1 178 ? 34.693 0.347 -17.440 1.00 93.75 178 GLY A N 1
ATOM 1365 C CA . GLY A 1 178 ? 35.547 -0.819 -17.222 1.00 93.75 178 GLY A CA 1
ATOM 1366 C C . GLY A 1 178 ? 37.019 -0.549 -17.531 1.00 93.75 178 GLY A C 1
ATOM 1367 O O . GLY A 1 178 ? 37.394 0.509 -18.036 1.00 93.75 178 GLY A O 1
ATOM 1368 N N . GLU A 1 179 ? 37.871 -1.522 -17.224 1.00 93.44 179 GLU A N 1
ATOM 1369 C CA . GLU A 1 179 ? 39.273 -1.486 -17.634 1.00 93.44 179 GLU A CA 1
ATOM 1370 C C . GLU A 1 179 ? 39.402 -1.858 -19.116 1.00 93.44 179 GLU A C 1
ATOM 1372 O O . GLU A 1 179 ? 38.709 -2.745 -19.618 1.00 93.44 179 GLU A O 1
ATOM 1377 N N . LYS A 1 180 ? 40.274 -1.148 -19.834 1.00 93.00 180 LYS A N 1
ATOM 1378 C CA . LYS A 1 180 ? 40.499 -1.360 -21.263 1.00 93.00 180 LYS A CA 1
ATOM 1379 C C . LYS A 1 180 ? 41.413 -2.565 -21.480 1.00 93.00 180 LYS A C 1
ATOM 1381 O O . LYS A 1 180 ? 42.480 -2.649 -20.879 1.00 93.00 180 LYS A O 1
ATOM 1386 N N . ASP A 1 181 ? 41.008 -3.469 -22.368 1.00 92.12 181 ASP A N 1
ATOM 1387 C CA . ASP A 1 181 ? 41.820 -4.633 -22.723 1.00 92.12 181 ASP A CA 1
ATOM 1388 C C . ASP A 1 181 ? 43.112 -4.227 -23.452 1.00 92.12 181 ASP A C 1
ATOM 1390 O O . ASP A 1 181 ? 43.145 -3.245 -24.200 1.00 92.12 181 ASP A O 1
ATOM 1394 N N . LYS A 1 182 ? 44.175 -5.020 -23.276 1.00 93.19 182 LYS A N 1
ATOM 1395 C CA . LYS A 1 182 ? 45.489 -4.770 -23.893 1.00 93.19 182 LYS A CA 1
ATOM 1396 C C . LYS A 1 182 ? 45.457 -4.806 -25.422 1.00 93.19 182 LYS A C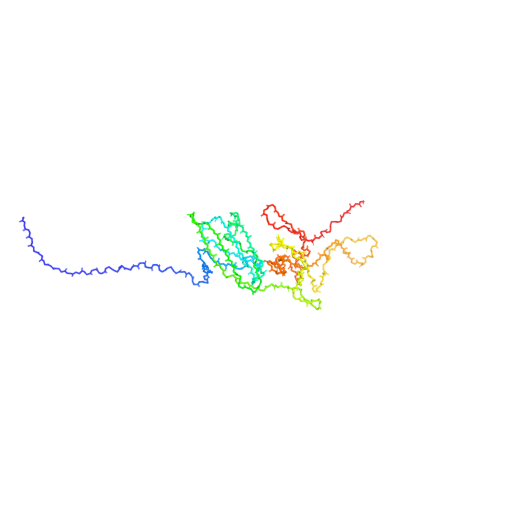 1
ATOM 1398 O O . LYS A 1 182 ? 46.334 -4.216 -26.047 1.00 93.19 182 LYS A O 1
ATOM 1403 N N . ASN A 1 183 ? 44.474 -5.482 -26.016 1.00 94.56 183 ASN A N 1
ATOM 1404 C CA . ASN A 1 183 ? 44.320 -5.595 -27.464 1.00 94.56 183 ASN A CA 1
ATOM 1405 C C . ASN A 1 183 ? 43.418 -4.502 -28.060 1.00 94.56 183 ASN A C 1
ATOM 1407 O O . ASN A 1 183 ? 43.210 -4.487 -29.273 1.00 94.56 183 ASN A O 1
ATOM 1411 N N . ALA A 1 184 ? 42.861 -3.602 -27.242 1.00 92.50 184 ALA A N 1
ATOM 1412 C CA . ALA A 1 184 ? 42.038 -2.504 -27.736 1.00 92.50 184 ALA A CA 1
ATOM 1413 C C . ALA A 1 184 ? 42.893 -1.454 -28.468 1.00 92.50 184 ALA A C 1
ATOM 1415 O O . ALA A 1 184 ? 44.040 -1.189 -28.096 1.00 92.50 184 ALA A O 1
ATOM 1416 N N . GLY A 1 185 ? 42.331 -0.820 -29.501 1.00 95.19 185 GLY A N 1
ATOM 1417 C CA . GLY A 1 185 ? 43.031 0.191 -30.287 1.00 95.19 185 GLY A CA 1
ATOM 1418 C C . GLY A 1 185 ? 43.438 1.383 -29.424 1.00 95.19 185 GLY A C 1
ATOM 1419 O O . GLY A 1 185 ? 42.716 1.776 -28.512 1.00 95.19 185 GLY A O 1
ATOM 1420 N N . ILE A 1 186 ? 44.593 1.994 -29.700 1.00 92.56 186 ILE A N 1
ATOM 1421 C CA . ILE A 1 186 ? 45.161 3.071 -28.863 1.00 92.56 186 ILE A CA 1
ATOM 1422 C C . ILE A 1 186 ? 44.166 4.227 -28.660 1.00 92.56 186 ILE A C 1
ATOM 1424 O O . ILE A 1 186 ? 44.054 4.743 -27.550 1.00 92.56 186 ILE A O 1
ATOM 1428 N N . LEU A 1 187 ? 43.411 4.585 -29.703 1.00 95.94 187 LEU A N 1
ATOM 1429 C CA . LEU A 1 187 ? 42.465 5.707 -29.700 1.00 95.94 187 LEU A CA 1
ATOM 1430 C C . LEU A 1 187 ? 41.044 5.336 -29.247 1.00 95.94 187 LEU A C 1
ATOM 1432 O O . LEU A 1 187 ? 40.202 6.223 -29.130 1.00 95.94 187 LEU A O 1
ATOM 1436 N N . ASP A 1 188 ? 40.770 4.058 -28.981 1.00 95.31 188 ASP A N 1
ATOM 1437 C CA . ASP A 1 188 ? 39.438 3.621 -28.559 1.00 95.31 188 ASP A CA 1
ATOM 1438 C C . ASP A 1 188 ? 39.106 4.171 -27.163 1.00 95.31 188 ASP A C 1
ATOM 1440 O O . ASP A 1 188 ? 39.971 4.230 -26.280 1.00 95.31 188 ASP A O 1
ATOM 1444 N N . ALA A 1 189 ? 37.846 4.539 -26.932 1.00 95.12 189 ALA A N 1
ATOM 1445 C CA . ALA A 1 189 ? 37.368 4.866 -25.590 1.00 95.12 189 ALA A CA 1
ATOM 1446 C C . ALA A 1 189 ? 37.452 3.640 -24.657 1.00 95.12 189 ALA A C 1
ATOM 1448 O O . ALA A 1 189 ? 37.540 2.496 -25.111 1.00 95.12 189 ALA A O 1
ATOM 1449 N N . GLY A 1 190 ? 37.433 3.868 -23.341 1.00 94.31 190 GLY A N 1
ATOM 1450 C CA . GLY A 1 190 ? 37.354 2.769 -22.379 1.00 94.31 190 GLY A CA 1
ATOM 1451 C C . GLY A 1 190 ? 36.017 2.019 -22.489 1.00 94.31 190 GLY A C 1
ATOM 1452 O O . GLY A 1 190 ? 34.993 2.639 -22.797 1.00 94.31 190 GLY A O 1
ATOM 1453 N N . PRO A 1 191 ? 36.004 0.690 -22.288 1.00 95.25 191 PRO A N 1
ATOM 1454 C CA . PRO A 1 191 ? 34.791 -0.105 -22.431 1.00 95.25 191 PRO A CA 1
ATOM 1455 C C . PRO A 1 191 ? 33.838 0.097 -21.248 1.00 95.25 191 PRO A C 1
ATOM 1457 O O . PRO A 1 191 ? 34.219 0.584 -20.183 1.00 95.25 191 PRO A O 1
ATOM 1460 N N . ALA A 1 192 ? 32.592 -0.343 -21.417 1.00 94.75 192 ALA A N 1
ATOM 1461 C CA . ALA A 1 192 ? 31.670 -0.530 -20.304 1.00 94.75 192 ALA A CA 1
ATOM 1462 C C . ALA A 1 192 ? 31.953 -1.846 -19.552 1.00 94.75 192 ALA A C 1
ATOM 1464 O O . ALA A 1 192 ? 32.502 -2.792 -20.117 1.00 94.75 192 ALA A O 1
ATOM 1465 N N . GLY A 1 193 ? 31.526 -1.928 -18.293 1.00 91.31 193 GLY A N 1
ATOM 1466 C CA . GLY A 1 193 ? 31.543 -3.149 -17.485 1.00 91.31 193 GLY A CA 1
ATOM 1467 C C . GLY A 1 193 ? 30.352 -3.244 -16.527 1.00 91.31 193 GLY A C 1
ATOM 1468 O O . GLY A 1 193 ? 29.486 -2.368 -16.489 1.00 91.31 193 GLY A O 1
ATOM 1469 N N . GLY A 1 194 ? 30.316 -4.313 -15.726 1.00 92.81 194 GLY A N 1
ATOM 1470 C CA . GLY A 1 194 ? 29.275 -4.536 -14.716 1.00 92.81 194 GLY A CA 1
ATOM 1471 C C . GLY A 1 194 ? 27.856 -4.602 -15.297 1.00 92.81 194 GLY A C 1
ATOM 1472 O O . GLY A 1 194 ? 27.665 -4.981 -16.449 1.00 92.81 194 GLY A O 1
ATOM 1473 N N . ALA A 1 195 ? 26.852 -4.251 -14.487 1.00 94.00 195 ALA A N 1
ATOM 1474 C CA . ALA A 1 195 ? 25.444 -4.326 -14.888 1.00 94.00 195 ALA A CA 1
ATOM 1475 C C . ALA A 1 195 ? 24.625 -3.110 -14.421 1.00 94.00 195 ALA A C 1
ATOM 1477 O O . ALA A 1 195 ? 23.487 -3.237 -13.980 1.00 94.00 195 ALA A O 1
ATOM 1478 N N . LEU A 1 196 ? 25.198 -1.909 -14.550 1.00 92.44 196 LEU A N 1
ATOM 1479 C CA . LEU A 1 196 ? 24.461 -0.660 -14.344 1.00 92.44 196 LEU A CA 1
ATOM 1480 C C . LEU A 1 196 ? 23.221 -0.500 -15.251 1.00 92.44 196 LEU A C 1
ATOM 1482 O O . LEU A 1 196 ? 22.212 0.011 -14.773 1.00 92.44 196 LEU A O 1
ATOM 1486 N N . PRO A 1 197 ? 23.212 -0.999 -16.502 1.00 94.12 197 PRO A N 1
ATOM 1487 C CA . PRO A 1 197 ? 22.003 -0.983 -17.324 1.00 94.12 197 PRO A CA 1
ATOM 1488 C C . PRO A 1 197 ? 20.819 -1.789 -16.765 1.00 94.12 197 PRO A C 1
ATOM 1490 O O . PRO A 1 197 ? 19.738 -1.758 -17.350 1.00 94.12 197 PRO A O 1
ATOM 1493 N N . PHE A 1 198 ? 20.995 -2.537 -15.668 1.00 94.62 198 PHE A N 1
ATOM 1494 C CA . PHE A 1 198 ? 19.923 -3.270 -14.998 1.00 94.62 198 PHE A CA 1
ATOM 1495 C C . PHE A 1 198 ? 19.039 -2.324 -14.166 1.00 94.62 198 PHE A C 1
ATOM 1497 O O . PHE A 1 198 ? 19.031 -2.338 -12.934 1.00 94.62 198 PHE A O 1
ATOM 1504 N N . ASP A 1 199 ? 18.311 -1.472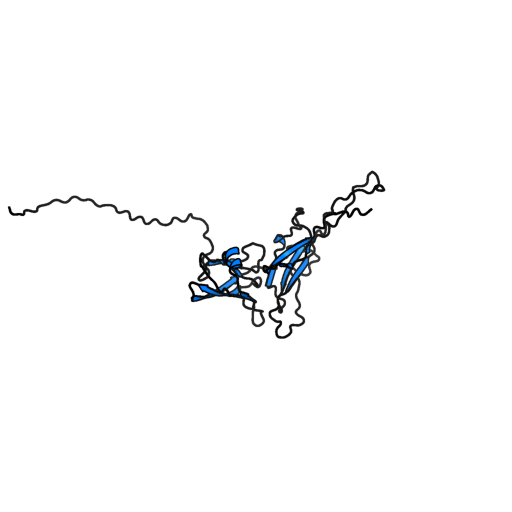 -14.880 1.00 94.62 199 ASP A N 1
ATOM 1505 C CA . ASP A 1 199 ? 17.630 -0.290 -14.364 1.00 94.62 199 ASP A CA 1
ATOM 1506 C C . ASP A 1 199 ? 16.211 -0.197 -14.936 1.00 94.62 199 ASP A C 1
ATOM 1508 O O . ASP A 1 199 ? 16.022 -0.158 -16.154 1.00 94.62 199 ASP A O 1
ATOM 1512 N N . ILE A 1 200 ? 15.201 -0.207 -14.062 1.00 96.50 200 ILE A N 1
ATOM 1513 C CA . ILE A 1 200 ? 13.792 -0.186 -14.467 1.00 96.50 200 ILE A CA 1
ATOM 1514 C C . ILE A 1 200 ? 12.899 0.345 -13.340 1.00 96.50 200 ILE A C 1
ATOM 1516 O O . ILE A 1 200 ? 13.140 0.082 -12.160 1.00 96.50 200 ILE A O 1
ATOM 1520 N N . ALA A 1 201 ? 11.834 1.068 -13.698 1.00 97.44 201 ALA A N 1
ATOM 1521 C CA . ALA A 1 201 ? 10.935 1.652 -12.713 1.00 97.44 201 ALA A CA 1
ATOM 1522 C C . ALA A 1 201 ? 10.118 0.574 -11.974 1.00 97.44 201 ALA A C 1
ATOM 1524 O O . ALA A 1 201 ? 9.567 -0.330 -12.614 1.00 97.44 201 ALA A O 1
ATOM 1525 N N . PRO A 1 202 ? 9.994 0.662 -10.637 1.00 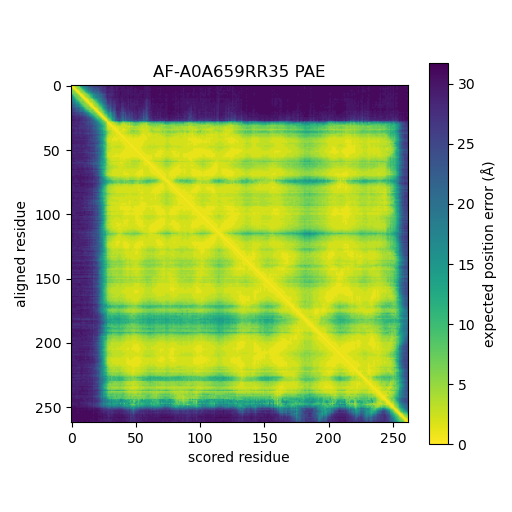97.75 202 PRO A N 1
ATOM 1526 C CA . PRO A 1 202 ? 9.190 -0.268 -9.859 1.00 97.75 202 PRO A CA 1
ATOM 1527 C C . PRO A 1 202 ? 7.696 -0.075 -10.129 1.00 97.75 202 PRO A C 1
ATOM 1529 O O . PRO A 1 202 ? 7.227 1.010 -10.477 1.00 97.75 202 PRO A O 1
ATOM 1532 N N . TYR A 1 203 ? 6.935 -1.143 -9.941 1.00 98.19 203 TYR A N 1
ATOM 1533 C CA . TYR A 1 203 ? 5.482 -1.155 -9.997 1.00 98.19 203 TYR A CA 1
ATOM 1534 C C . TYR A 1 203 ? 5.003 -2.136 -8.918 1.00 98.19 203 TYR A C 1
ATOM 1536 O O . TYR A 1 203 ? 4.824 -3.329 -9.163 1.00 98.19 203 TYR A O 1
ATOM 1544 N N . THR A 1 204 ? 4.879 -1.643 -7.685 1.00 98.31 204 THR A N 1
ATOM 1545 C CA . THR A 1 204 ? 4.746 -2.493 -6.493 1.00 98.31 204 THR A CA 1
ATOM 1546 C C . THR A 1 204 ? 3.413 -2.250 -5.805 1.00 98.31 204 THR A C 1
ATOM 1548 O O . THR A 1 204 ? 3.111 -1.135 -5.382 1.00 98.31 204 THR A O 1
ATOM 1551 N N . PHE A 1 205 ? 2.619 -3.307 -5.657 1.00 98.56 205 PHE A N 1
ATOM 1552 C CA . PHE A 1 205 ? 1.273 -3.211 -5.099 1.00 98.56 205 PHE A CA 1
ATOM 1553 C C . PHE A 1 205 ? 0.857 -4.474 -4.354 1.00 98.56 205 PHE A C 1
ATOM 1555 O O . PHE A 1 205 ? 1.469 -5.529 -4.508 1.00 98.56 205 PHE A O 1
ATOM 1562 N N . VAL A 1 206 ? -0.209 -4.373 -3.560 1.00 98.69 206 VAL A N 1
ATOM 1563 C CA . VAL A 1 206 ? -0.930 -5.538 -3.031 1.00 98.69 206 VAL A CA 1
ATOM 1564 C C . VAL A 1 206 ? -2.270 -5.654 -3.736 1.00 98.69 206 VAL A C 1
ATOM 1566 O O . VAL A 1 206 ? -2.978 -4.656 -3.880 1.00 98.69 206 VAL A O 1
ATOM 1569 N N . VAL A 1 207 ? -2.618 -6.871 -4.145 1.00 98.56 207 VAL A N 1
ATOM 1570 C CA . VAL A 1 207 ? -3.905 -7.203 -4.761 1.00 98.56 207 VAL A CA 1
ATOM 1571 C C . VAL A 1 207 ? -4.677 -8.202 -3.903 1.00 98.56 207 VAL A C 1
ATOM 1573 O O . VAL A 1 207 ? -4.075 -9.107 -3.314 1.00 98.56 207 VAL A O 1
ATOM 1576 N N . ASP A 1 208 ? -5.996 -8.030 -3.822 1.00 98.38 208 ASP A N 1
ATOM 1577 C CA . ASP A 1 208 ? -6.898 -8.989 -3.177 1.00 98.38 208 ASP A CA 1
ATOM 1578 C C . ASP A 1 208 ? -7.511 -10.000 -4.159 1.00 98.38 208 ASP A C 1
ATOM 1580 O O . ASP A 1 208 ? -7.246 -10.004 -5.364 1.00 98.38 208 ASP A O 1
ATOM 1584 N N . THR A 1 209 ? -8.355 -10.888 -3.638 1.00 98.00 209 THR A N 1
ATOM 1585 C CA . THR A 1 209 ? -9.004 -11.942 -4.426 1.00 98.00 209 THR A CA 1
ATOM 1586 C C . THR A 1 209 ? -10.105 -11.456 -5.368 1.00 98.00 209 THR A C 1
ATOM 1588 O O . THR A 1 209 ? -10.567 -12.241 -6.195 1.00 98.00 209 THR A O 1
ATOM 1591 N N . GLN A 1 210 ? -10.503 -10.182 -5.297 1.00 97.88 210 GLN A N 1
ATOM 1592 C CA . GLN A 1 210 ? -11.365 -9.536 -6.293 1.00 97.88 210 GLN A CA 1
ATOM 1593 C C . GLN A 1 210 ? -10.553 -8.803 -7.371 1.00 97.88 210 GLN A C 1
ATOM 1595 O O . GLN A 1 210 ? -11.133 -8.224 -8.287 1.00 97.88 210 GLN A O 1
ATOM 1600 N N . GLY A 1 211 ? -9.218 -8.872 -7.313 1.00 97.75 211 GLY A N 1
ATOM 1601 C CA . GLY A 1 211 ? -8.340 -8.189 -8.256 1.00 97.75 211 GLY A CA 1
ATOM 1602 C C . GLY A 1 211 ? -8.192 -6.697 -7.958 1.00 97.75 211 GLY A C 1
ATOM 1603 O O . GLY A 1 211 ? -7.710 -5.956 -8.813 1.00 97.75 211 GLY A O 1
ATOM 1604 N N . GLU A 1 212 ? -8.596 -6.242 -6.774 1.00 98.50 212 GLU A N 1
ATOM 1605 C CA . GLU A 1 212 ? -8.549 -4.834 -6.396 1.00 98.50 212 GLU A CA 1
ATOM 1606 C C . GLU A 1 212 ? -7.197 -4.476 -5.773 1.00 98.50 212 GLU A C 1
ATOM 1608 O O . GLU A 1 212 ? -6.601 -5.256 -5.028 1.00 98.50 212 GLU A O 1
ATOM 1613 N N . TYR A 1 213 ? -6.721 -3.264 -6.057 1.00 98.50 213 TYR A N 1
ATOM 1614 C CA . TYR A 1 213 ? -5.503 -2.711 -5.468 1.00 98.50 213 TYR A CA 1
ATOM 1615 C C . TYR A 1 213 ? -5.764 -2.284 -4.021 1.00 98.50 213 TYR A C 1
ATOM 1617 O O . TYR A 1 213 ? -6.585 -1.398 -3.779 1.00 98.50 213 TYR A O 1
ATOM 1625 N N . ARG A 1 214 ? -5.054 -2.902 -3.070 1.00 98.56 214 ARG A N 1
ATOM 1626 C CA . ARG A 1 214 ? -5.211 -2.687 -1.615 1.00 98.56 214 ARG A CA 1
ATOM 1627 C C . ARG A 1 214 ? -3.997 -2.055 -0.945 1.00 98.56 214 ARG A C 1
ATOM 1629 O O . ARG A 1 214 ? -4.027 -1.745 0.242 1.00 98.56 214 ARG A O 1
ATOM 1636 N N . TRP A 1 215 ? -2.917 -1.890 -1.696 1.00 98.75 215 TRP A N 1
ATOM 1637 C CA . TRP A 1 215 ? -1.730 -1.158 -1.284 1.00 98.75 215 TRP A CA 1
ATOM 1638 C C . TRP A 1 215 ? -0.917 -0.771 -2.517 1.00 98.75 215 TRP A C 1
ATOM 1640 O O . TRP A 1 215 ? -0.928 -1.496 -3.514 1.00 98.75 215 TRP A O 1
ATOM 1650 N N . TRP A 1 216 ? -0.199 0.341 -2.433 1.00 98.56 216 TRP A N 1
ATOM 1651 C CA . TRP A 1 216 ? 0.697 0.841 -3.470 1.00 98.56 216 TRP A CA 1
ATOM 1652 C C . TRP A 1 216 ? 1.942 1.409 -2.801 1.00 98.56 216 TRP A C 1
ATOM 1654 O O . TRP A 1 216 ? 1.805 2.157 -1.834 1.00 98.56 216 TRP A O 1
ATOM 1664 N N . LEU A 1 217 ? 3.122 1.067 -3.316 1.00 98.25 217 LEU A N 1
ATOM 1665 C CA . LEU A 1 217 ? 4.358 1.768 -2.980 1.00 98.25 217 LEU A CA 1
ATOM 1666 C C . LEU A 1 217 ? 4.617 2.815 -4.052 1.00 98.25 217 LEU A C 1
ATOM 1668 O O . LEU A 1 217 ? 4.781 2.462 -5.223 1.00 98.25 217 LEU A O 1
ATOM 1672 N N . ASP A 1 218 ? 4.685 4.078 -3.649 1.00 98.06 218 ASP A N 1
ATOM 1673 C CA . ASP A 1 218 ? 5.011 5.158 -4.566 1.00 98.06 218 ASP A CA 1
ATOM 1674 C C . ASP A 1 218 ? 6.355 4.899 -5.259 1.00 98.06 218 ASP A C 1
ATOM 1676 O O . ASP A 1 218 ? 7.343 4.506 -4.631 1.00 98.06 218 ASP A O 1
ATOM 1680 N N . GLN A 1 219 ? 6.404 5.104 -6.576 1.00 97.12 219 GLN A N 1
ATOM 1681 C CA . GLN A 1 219 ? 7.610 4.805 -7.351 1.00 97.12 219 GLN A CA 1
ATOM 1682 C C . GLN A 1 219 ? 8.766 5.731 -6.944 1.00 97.12 219 GLN A C 1
ATOM 1684 O O . GLN A 1 219 ? 9.924 5.310 -6.956 1.00 97.12 219 GLN A O 1
ATOM 1689 N N . GLY A 1 220 ? 8.450 6.962 -6.528 1.00 95.25 220 GLY A N 1
ATOM 1690 C CA . GLY A 1 220 ? 9.398 7.959 -6.041 1.00 95.25 220 GLY A CA 1
ATOM 1691 C C . GLY A 1 220 ? 10.042 7.617 -4.696 1.00 95.25 220 GLY A C 1
ATOM 1692 O O . GLY A 1 220 ? 11.075 8.212 -4.370 1.00 95.25 220 GLY A O 1
ATOM 1693 N N . ALA A 1 221 ? 9.511 6.632 -3.959 1.00 93.44 221 ALA A N 1
ATOM 1694 C CA . ALA A 1 221 ? 10.076 6.184 -2.685 1.00 93.44 221 ALA A CA 1
ATOM 1695 C C . ALA A 1 221 ? 11.532 5.708 -2.838 1.00 93.44 221 ALA A C 1
ATOM 1697 O O . ALA A 1 221 ? 12.382 6.000 -1.996 1.00 93.44 221 ALA A O 1
ATOM 1698 N N . PHE A 1 222 ? 11.835 5.012 -3.940 1.00 90.56 222 PHE A N 1
ATOM 1699 C CA . PHE A 1 222 ? 13.168 4.452 -4.201 1.00 90.56 222 PHE A CA 1
ATOM 1700 C C . PHE A 1 222 ? 13.704 4.726 -5.610 1.00 90.56 222 PHE A C 1
ATOM 1702 O O . PHE A 1 222 ? 14.889 4.491 -5.847 1.00 90.56 222 PHE A O 1
ATOM 1709 N N . TYR A 1 223 ? 12.876 5.213 -6.541 1.00 94.56 223 TYR A N 1
ATOM 1710 C CA . TYR A 1 223 ? 13.241 5.292 -7.952 1.00 94.56 223 TYR A CA 1
ATOM 1711 C C . TYR A 1 223 ? 12.965 6.662 -8.579 1.00 94.56 223 TYR A C 1
ATOM 1713 O O . TYR A 1 223 ? 11.844 7.169 -8.558 1.00 94.56 223 TYR A O 1
ATOM 1721 N N . ALA A 1 224 ? 13.985 7.241 -9.213 1.00 93.75 224 ALA A N 1
ATOM 1722 C CA . ALA A 1 224 ? 13.900 8.508 -9.935 1.00 93.75 224 ALA A CA 1
ATOM 1723 C C . ALA A 1 224 ? 14.548 8.379 -11.322 1.00 93.75 224 ALA A C 1
ATOM 1725 O O . ALA A 1 224 ? 15.658 8.845 -11.557 1.00 93.75 224 ALA A O 1
ATOM 1726 N N . GLY A 1 225 ? 13.836 7.765 -12.269 1.00 91.88 225 GLY A N 1
ATOM 1727 C CA . GLY A 1 225 ? 14.358 7.495 -13.612 1.00 91.88 225 GLY A CA 1
ATOM 1728 C C . GLY A 1 225 ? 14.585 8.741 -14.473 1.00 91.88 225 GLY A C 1
ATOM 1729 O O . GLY A 1 225 ? 15.334 8.675 -15.434 1.00 91.88 225 GLY A O 1
ATOM 1730 N N . ARG A 1 226 ? 13.956 9.884 -14.170 1.00 91.75 226 ARG A N 1
ATOM 1731 C CA . ARG A 1 226 ? 14.209 11.143 -14.907 1.00 91.75 226 ARG A CA 1
ATOM 1732 C C . ARG A 1 226 ? 15.441 11.892 -14.410 1.00 91.75 226 ARG A C 1
ATOM 1734 O O . ARG A 1 226 ? 15.934 12.771 -15.105 1.00 91.75 226 ARG A O 1
ATOM 1741 N N . ASP A 1 227 ? 15.885 11.580 -13.198 1.00 88.88 227 ASP A N 1
ATOM 1742 C CA . ASP A 1 227 ? 17.080 12.162 -12.611 1.00 88.88 227 ASP A CA 1
ATOM 1743 C C . ASP A 1 227 ? 18.289 11.268 -12.931 1.00 88.88 227 ASP A C 1
ATOM 1745 O O . ASP A 1 227 ? 18.171 10.051 -13.122 1.00 88.88 227 ASP A O 1
ATOM 1749 N N . MET A 1 228 ? 19.468 11.879 -12.977 1.00 85.12 228 MET A N 1
ATOM 1750 C CA . MET A 1 228 ? 20.752 11.205 -13.173 1.00 85.12 228 MET A CA 1
ATOM 1751 C C . MET A 1 228 ? 21.385 10.796 -11.829 1.00 85.12 228 MET A C 1
ATOM 1753 O O . MET A 1 228 ? 22.545 10.386 -11.770 1.00 85.12 228 MET A O 1
ATOM 1757 N N . MET A 1 229 ? 20.630 10.899 -10.730 1.00 83.81 229 MET A N 1
ATOM 1758 C CA . MET A 1 229 ? 21.046 10.458 -9.403 1.00 83.81 229 MET A CA 1
ATOM 1759 C C . MET A 1 229 ? 21.088 8.935 -9.292 1.00 83.81 229 MET A C 1
ATOM 1761 O O . MET A 1 229 ? 20.091 8.279 -8.998 1.00 83.81 229 MET A O 1
ATOM 1765 N N . PHE A 1 230 ? 22.293 8.387 -9.430 1.00 81.50 230 PHE A N 1
ATOM 1766 C CA . PHE A 1 230 ? 22.582 6.956 -9.349 1.00 81.50 230 PHE A CA 1
ATOM 1767 C C . PHE A 1 230 ? 21.975 6.244 -8.123 1.00 81.50 230 PHE A C 1
ATOM 1769 O O . PHE A 1 230 ? 21.486 5.124 -8.232 1.00 81.50 230 PHE A O 1
ATOM 1776 N N . ASN A 1 231 ? 21.944 6.906 -6.959 1.00 88.31 231 ASN A N 1
ATOM 1777 C CA . ASN A 1 231 ? 21.409 6.342 -5.709 1.00 88.31 231 ASN A CA 1
ATOM 1778 C C . ASN A 1 231 ? 19.894 6.055 -5.750 1.00 88.31 231 ASN A C 1
ATOM 1780 O O . ASN A 1 231 ? 19.382 5.400 -4.846 1.00 88.31 231 ASN A O 1
ATOM 1784 N N . LYS A 1 232 ? 19.181 6.558 -6.765 1.00 91.75 232 LYS A N 1
ATOM 1785 C CA . LYS A 1 232 ? 17.749 6.325 -7.008 1.00 91.75 232 LYS A CA 1
ATOM 1786 C C . LYS A 1 232 ? 17.496 5.599 -8.340 1.00 91.75 232 LYS A C 1
ATOM 1788 O O . LYS A 1 232 ? 16.447 5.787 -8.957 1.00 91.75 232 LYS A O 1
ATOM 1793 N N . ARG A 1 233 ? 18.466 4.811 -8.815 1.00 92.12 233 ARG A N 1
ATOM 1794 C CA . ARG A 1 233 ? 18.372 3.973 -10.025 1.00 92.12 233 ARG A CA 1
ATOM 1795 C C . ARG A 1 233 ? 18.530 2.492 -9.666 1.00 92.12 233 ARG A C 1
ATOM 1797 O O . ARG A 1 233 ? 18.848 2.149 -8.526 1.00 92.12 233 ARG A O 1
ATOM 1804 N N . GLY A 1 234 ? 18.316 1.619 -10.646 1.00 92.69 234 GLY A N 1
ATOM 1805 C CA . GLY A 1 234 ? 18.465 0.169 -10.515 1.00 92.69 234 GLY A CA 1
ATOM 1806 C C . GLY A 1 234 ? 17.130 -0.564 -10.592 1.00 92.69 234 GLY A C 1
ATOM 1807 O O . GLY A 1 234 ? 16.131 -0.031 -11.067 1.00 92.69 234 GLY A O 1
ATOM 1808 N N . CYS A 1 235 ? 17.112 -1.811 -10.130 1.00 93.88 235 CYS A N 1
ATOM 1809 C CA . CYS A 1 235 ? 15.929 -2.668 -10.186 1.00 93.88 235 CYS A CA 1
ATOM 1810 C C . CYS A 1 235 ? 15.486 -3.084 -8.776 1.00 93.88 235 CYS A C 1
ATOM 1812 O O . CYS A 1 235 ? 16.222 -3.778 -8.072 1.00 93.88 235 CYS A O 1
ATOM 1814 N N . LEU A 1 236 ? 14.291 -2.665 -8.342 1.00 94.25 236 LEU A N 1
ATOM 1815 C CA . LEU A 1 236 ? 13.759 -3.021 -7.021 1.00 94.25 236 LEU A CA 1
ATOM 1816 C C . LEU A 1 236 ? 13.414 -4.515 -6.970 1.00 94.25 236 LEU A C 1
ATOM 1818 O O . LEU A 1 236 ? 12.450 -4.964 -7.593 1.00 94.25 236 LEU A O 1
ATOM 1822 N N . LEU A 1 237 ? 14.193 -5.293 -6.220 1.00 91.88 237 LEU A N 1
ATOM 1823 C CA . LEU A 1 237 ? 14.060 -6.746 -6.150 1.00 91.88 237 LEU A CA 1
ATOM 1824 C C . LEU A 1 237 ? 14.161 -7.264 -4.716 1.00 91.88 237 LEU A C 1
ATOM 1826 O O . LEU A 1 237 ? 14.449 -6.538 -3.766 1.00 91.88 237 LEU A O 1
ATOM 1830 N N . GLY A 1 238 ? 13.908 -8.564 -4.561 1.00 90.38 238 GLY A N 1
ATOM 1831 C CA . GLY A 1 238 ? 14.205 -9.277 -3.323 1.00 90.38 238 GLY A CA 1
ATOM 1832 C C . GLY A 1 238 ? 13.378 -8.838 -2.117 1.00 90.38 238 GLY A C 1
ATOM 1833 O O . GLY A 1 238 ? 13.854 -9.006 -1.000 1.00 90.38 238 GLY A O 1
ATOM 1834 N N . ILE A 1 239 ? 12.166 -8.307 -2.330 1.00 91.31 239 ILE A N 1
ATOM 1835 C CA . ILE A 1 239 ? 11.251 -7.940 -1.242 1.00 91.31 239 ILE A CA 1
ATOM 1836 C C . ILE A 1 239 ? 10.936 -9.188 -0.406 1.00 91.31 239 ILE A C 1
ATOM 1838 O O . ILE A 1 239 ? 10.357 -10.152 -0.910 1.00 91.31 239 ILE A O 1
ATOM 1842 N N . ARG A 1 240 ? 11.345 -9.185 0.866 1.00 87.62 240 ARG A N 1
ATOM 1843 C CA . ARG A 1 240 ? 11.155 -10.286 1.822 1.00 87.62 240 ARG A CA 1
ATOM 1844 C C . ARG A 1 240 ? 10.711 -9.764 3.177 1.00 87.62 240 ARG A C 1
ATOM 1846 O O . ARG A 1 240 ? 11.116 -8.687 3.600 1.00 87.62 240 ARG A O 1
ATOM 1853 N N . VAL A 1 241 ? 9.906 -10.558 3.872 1.00 85.88 241 VAL A N 1
ATOM 1854 C CA . VAL A 1 241 ? 9.432 -10.233 5.219 1.00 85.88 241 VAL A CA 1
ATOM 1855 C C . VAL A 1 241 ? 10.537 -10.520 6.238 1.00 85.88 241 VAL A C 1
ATOM 1857 O O . VAL A 1 241 ? 11.176 -11.572 6.205 1.00 85.88 241 VAL A O 1
ATOM 1860 N N . THR A 1 242 ? 10.772 -9.572 7.139 1.00 85.88 242 THR A N 1
ATOM 1861 C CA . THR A 1 242 ? 11.681 -9.704 8.285 1.00 85.88 242 THR A CA 1
ATOM 1862 C C . THR A 1 242 ? 10.950 -10.303 9.494 1.00 85.88 242 THR A C 1
ATOM 1864 O O . THR A 1 242 ? 9.720 -10.271 9.534 1.00 85.88 242 THR A O 1
ATOM 1867 N N . PRO A 1 243 ? 11.655 -10.781 10.539 1.00 84.25 243 PRO A N 1
ATOM 1868 C CA . PRO A 1 243 ? 11.007 -11.295 11.753 1.00 84.25 243 PRO A CA 1
ATOM 1869 C C . PRO A 1 243 ? 10.067 -10.301 12.457 1.00 84.25 243 PRO A C 1
ATOM 1871 O O . PRO A 1 243 ? 9.185 -10.720 13.194 1.00 84.25 243 PRO A O 1
ATOM 1874 N N . ARG A 1 244 ? 10.233 -8.993 12.211 1.00 79.12 244 ARG A N 1
ATOM 1875 C CA . ARG A 1 244 ? 9.372 -7.918 12.738 1.00 79.12 244 ARG A CA 1
ATOM 1876 C C . ARG A 1 244 ? 8.162 -7.606 11.845 1.00 79.12 244 ARG A C 1
ATOM 1878 O O . ARG A 1 244 ? 7.485 -6.613 12.062 1.00 79.12 244 ARG A O 1
ATOM 1885 N N . GLY A 1 245 ? 7.929 -8.384 10.787 1.00 68.00 245 GLY A N 1
ATOM 1886 C CA . GLY A 1 245 ? 6.842 -8.151 9.829 1.00 68.00 245 GLY A CA 1
ATOM 1887 C C . GLY A 1 245 ? 7.101 -7.035 8.805 1.00 68.00 245 GLY A C 1
ATOM 1888 O O . GLY A 1 245 ? 6.317 -6.880 7.876 1.00 68.00 245 GLY A O 1
ATOM 1889 N N . ALA A 1 246 ? 8.210 -6.292 8.913 1.00 69.94 246 ALA A N 1
ATOM 1890 C CA . ALA A 1 246 ? 8.609 -5.284 7.927 1.00 69.94 246 ALA A CA 1
ATOM 1891 C C . ALA A 1 246 ? 9.180 -5.923 6.648 1.00 69.94 246 ALA A C 1
ATOM 1893 O O . ALA A 1 246 ? 9.784 -6.997 6.714 1.00 69.94 246 ALA A O 1
ATOM 1894 N N . GLY A 1 247 ? 9.047 -5.247 5.503 1.00 59.12 247 GLY A N 1
ATOM 1895 C CA . GLY A 1 247 ? 9.673 -5.648 4.241 1.00 59.12 247 GLY A CA 1
ATOM 1896 C C . GLY A 1 247 ? 11.120 -5.157 4.124 1.00 59.12 247 GLY A C 1
ATOM 1897 O O . GLY A 1 247 ? 11.403 -3.993 4.386 1.00 59.12 247 GLY A O 1
ATOM 1898 N N . ALA A 1 248 ? 12.031 -6.030 3.703 1.00 57.06 248 ALA A N 1
ATOM 1899 C CA . ALA A 1 248 ? 13.382 -5.681 3.271 1.00 57.06 248 ALA A CA 1
ATOM 1900 C C . ALA A 1 248 ? 13.490 -5.884 1.758 1.00 57.06 248 ALA A C 1
ATOM 1902 O O . ALA A 1 248 ? 12.995 -6.888 1.252 1.00 57.06 248 ALA A O 1
ATOM 1903 N N . ALA A 1 249 ? 14.139 -4.963 1.050 1.00 70.25 249 ALA A N 1
ATOM 1904 C CA . ALA A 1 249 ? 14.345 -5.032 -0.395 1.00 70.25 249 ALA A CA 1
ATOM 1905 C C . ALA A 1 249 ? 15.822 -4.810 -0.738 1.00 70.25 249 ALA A C 1
ATOM 1907 O O . ALA A 1 249 ? 16.560 -4.193 0.031 1.00 70.25 249 ALA A O 1
ATOM 1908 N N . VAL A 1 250 ? 16.240 -5.296 -1.904 1.00 58.69 250 VAL A N 1
ATOM 1909 C CA . VAL A 1 250 ? 17.577 -5.068 -2.454 1.00 58.69 250 VAL A CA 1
ATOM 1910 C C . VAL A 1 250 ? 17.424 -4.259 -3.742 1.00 58.69 250 VAL A C 1
ATOM 1912 O O . VAL A 1 250 ? 16.834 -4.763 -4.703 1.00 58.69 250 VAL A O 1
ATOM 1915 N N . PRO A 1 251 ? 17.942 -3.019 -3.796 1.00 59.75 251 PRO A N 1
ATOM 1916 C CA . PRO A 1 251 ? 18.120 -2.316 -5.055 1.00 59.75 251 PRO A CA 1
ATOM 1917 C C . PRO A 1 251 ? 19.188 -3.062 -5.858 1.00 59.75 251 PRO A C 1
ATOM 1919 O O . PRO A 1 251 ? 20.334 -3.184 -5.424 1.00 59.75 251 PRO A O 1
ATOM 1922 N N . GLY A 1 252 ? 18.817 -3.610 -7.011 1.00 52.62 252 GLY A N 1
ATOM 1923 C CA . GLY A 1 252 ? 19.752 -4.214 -7.948 1.00 52.62 252 GLY A CA 1
ATOM 1924 C C . GLY A 1 252 ? 20.631 -3.140 -8.578 1.00 52.62 252 GLY A C 1
ATOM 1925 O O . GLY A 1 252 ? 20.355 -2.700 -9.684 1.00 52.62 252 GLY A O 1
ATOM 1926 N N . LEU A 1 253 ? 21.674 -2.714 -7.870 1.00 51.41 253 LEU A N 1
ATOM 1927 C CA . LEU A 1 253 ? 22.815 -1.993 -8.423 1.00 51.41 253 LEU A CA 1
ATOM 1928 C C . LEU A 1 253 ? 23.974 -2.983 -8.392 1.00 51.41 253 LEU A C 1
ATOM 1930 O O . LEU A 1 253 ? 24.716 -3.075 -7.416 1.00 51.41 253 LEU A O 1
ATOM 1934 N N . ALA A 1 254 ? 24.062 -3.823 -9.421 1.00 41.53 254 ALA A N 1
ATOM 1935 C CA . ALA A 1 254 ? 25.124 -4.811 -9.524 1.00 41.53 254 ALA A CA 1
ATOM 1936 C C . ALA A 1 254 ? 26.462 -4.076 -9.706 1.00 41.53 254 ALA A C 1
ATOM 1938 O O . ALA A 1 254 ? 26.803 -3.602 -10.795 1.00 41.53 254 ALA A O 1
ATOM 1939 N N . GLY A 1 255 ? 27.188 -3.925 -8.596 1.00 37.38 255 GLY A N 1
ATOM 1940 C CA . GLY A 1 255 ? 28.538 -3.385 -8.576 1.00 37.38 255 GLY A CA 1
ATOM 1941 C C . GLY A 1 255 ? 29.438 -4.192 -9.505 1.00 37.38 255 GLY A C 1
ATOM 1942 O O . GLY A 1 255 ? 29.362 -5.420 -9.545 1.00 37.38 255 GLY A O 1
ATOM 1943 N N . GLY A 1 256 ? 30.282 -3.490 -10.262 1.00 34.59 256 GLY A N 1
ATOM 1944 C CA . GLY A 1 256 ? 31.335 -4.076 -11.086 1.00 34.59 256 GLY A CA 1
ATOM 1945 C C . GLY A 1 256 ? 32.430 -4.697 -10.220 1.00 34.59 256 GLY A C 1
ATOM 1946 O O . GLY A 1 256 ? 33.543 -4.192 -10.164 1.00 34.59 256 GLY A O 1
ATOM 1947 N N . GLY A 1 257 ? 32.113 -5.776 -9.509 1.00 32.50 257 GLY A N 1
ATOM 1948 C CA . GLY A 1 257 ? 33.110 -6.653 -8.919 1.00 32.50 257 GLY A CA 1
ATOM 1949 C C . GLY A 1 257 ? 33.643 -7.560 -10.015 1.00 32.50 257 GLY A C 1
ATOM 1950 O O . GLY A 1 257 ? 33.066 -8.613 -10.275 1.00 32.50 257 GLY A O 1
ATOM 1951 N N . GLY A 1 258 ? 34.719 -7.139 -10.680 1.00 30.97 258 GLY A N 1
ATOM 1952 C CA . GLY A 1 258 ? 35.521 -8.049 -11.484 1.00 30.97 258 GLY A CA 1
ATOM 1953 C C . GLY A 1 258 ? 36.011 -9.180 -10.584 1.00 30.97 258 GLY A C 1
ATOM 1954 O O . GLY A 1 258 ? 36.863 -8.971 -9.724 1.00 30.97 258 GLY A O 1
ATOM 1955 N N . ALA A 1 259 ? 35.450 -10.375 -10.754 1.00 33.62 259 ALA A N 1
ATOM 1956 C CA . ALA A 1 259 ? 36.054 -11.592 -10.247 1.00 33.62 259 ALA A CA 1
ATOM 1957 C C . ALA A 1 259 ? 37.321 -11.843 -11.075 1.00 33.62 259 ALA A C 1
ATOM 1959 O O . ALA A 1 259 ? 37.283 -12.509 -12.106 1.00 33.62 259 ALA A O 1
ATOM 1960 N N . GLY A 1 260 ? 38.436 -11.252 -10.644 1.00 30.86 260 GLY A N 1
ATOM 1961 C CA . GLY A 1 260 ? 39.766 -11.648 -11.084 1.00 30.86 260 GLY A CA 1
ATOM 1962 C C . GLY A 1 260 ? 40.067 -13.037 -10.533 1.00 30.86 260 GLY A C 1
ATOM 1963 O O . GLY A 1 260 ? 40.602 -13.171 -9.437 1.00 30.86 260 GLY A O 1
ATOM 1964 N N . GLY A 1 261 ? 39.646 -14.067 -11.262 1.00 31.86 261 GLY A N 1
ATOM 1965 C CA . GLY A 1 261 ? 40.164 -15.421 -11.129 1.00 31.86 261 GLY A CA 1
ATOM 1966 C C . GLY A 1 261 ? 41.142 -15.679 -12.269 1.00 31.86 261 GLY A C 1
ATOM 1967 O O . GLY A 1 261 ? 40.717 -15.686 -13.424 1.00 3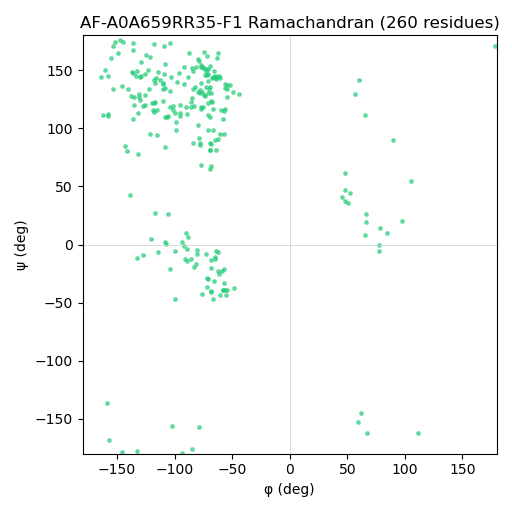1.86 261 GLY A O 1
ATOM 1968 N N . GLY A 1 262 ? 42.416 -15.895 -11.934 1.00 29.47 262 GLY A N 1
ATOM 1969 C CA . GLY A 1 262 ? 43.484 -16.264 -12.870 1.00 29.47 262 GLY A CA 1
ATOM 1970 C C . GLY A 1 262 ? 44.722 -15.403 -12.730 1.00 29.47 262 GLY A C 1
ATOM 1971 O O . GLY A 1 262 ? 44.745 -14.334 -13.372 1.00 29.47 262 GLY A O 1
#

Nearest PDB structures (foldseek):
  3ett-assembly1_A  TM=1.002E+00  e=9.254E-35  Escherichia coli CFT073
  4p04-assembly1_B  TM=1.001E+00  e=1.577E-34  Escherichia coli
  3elq-assembly1_B  TM=1.002E+00  e=2.990E-34  Escherichia coli CFT073
  4p07-assembly1_A  TM=1.002E+00  e=3.509E-34  Escherichia coli CFT073
  3elq-assembly1_A  TM=1.002E+00  e=4.581E-34  Escherichia coli CFT073

Sequence (262 aa):
MFDQYRKTILAGAVALTCGLTAANTFAAGFQPAQPAGKLGAVVVDPYGNAPLTALVELDSHVISDVKVTVHGKGEKGVPVTYTVGKESLETYDGIPIFGLYQKFANNVTVEYKENGKAMKDDYVVQTSAIVNHYMDNRSISDLQQTKVIKVAPGFEDRLYLVNTHTFTPQGAEFHWHGEKDKNAGILDAGPAGGALPFDIAPYTFVVDTQGEYRWWLDQGAFYAGRDMMFNKRGCLLGIRVTPRGAGAAVPGLAGGGGAGGG

Mean predicted aligned error: 10.02 Å

Secondary structure (DSSP, 8-state):
---------------------------SSPPPPP-SSSSS-EEESTTSS-TTEEEEE-TT--EEEEEEEEPPSSTTPPPEEEEE-HHHHHHHTEEEEE-PPTTSEEEEEEEEEETTEEEEEEEEEE----------TT-S-SSPPP------TT-TT--EEEEEEE--TT-----EEPPPPTTS-TTPPPPEETTTT---EEEEEEE-TTS-EEEEE-GGGT--TTS--GGG-SEEEEEEE-TTS-EEEEEE----------

Organism: NCBI:txid1960126